Protein AF-A0A3S8T4S7-F1 (afdb_monomer_lite)

pLDDT: mean 79.9, std 15.62, range [33.72, 97.75]

Sequence (354 aa):
MKKLDNSLNTQHCKLRKYRAFSLLELSVLIMIAGLIMSGYITWILPTLNSHAVKYKETQERIIKITDALETFVQTYGRLPCPALNIQTYGTLNTSTGVGFGNENFTASICASNVGSIPIISLGLLSDYMLDAWGRKFTYVTSPNLCSNAGCTPSSFGSGAANLVIQDLGGTTTLTSNAAYVIISHGPDGKGAFTQAGSQIAATNTDEVENSDGNNIFRVGTLSSNFQHIVNFRNQTDLNNSVYDPGRSLVSLTVCEGNSTALAGVTKVMAADLRNDYISTRVSGDYVDEFGTNSPHITNFGDEAILEMMWVLQEACYLLYPTQMPATKACPAGLTFNANNNACVYNNGFWNPSA

Secondary structure (DSSP, 8-state):
-------------------PPPHHHHHHHHHHHHHHHHHHHHHHHHHHTSHHHHHHHHHHHHHHHHHHHHHHHHHHSSPPPPBPTTSPTT---TTT-PPTT---EETTEES-SEEE--TTTTT--GGGGB-TTSPBPEEEE-GGGGSTT-SSHHHHHTT---EEEEETTS-SEEEEEEEEEEEE-TTTTTTPBPTTSPBPPP-SHHHHHTTSSSSEEEE---BTTB--EEEEEEHHHHHHT---TTS-SS-HHHHHHHHHHHHH--HHHHHHHHHHH----EEE--B-TT--BPPPEEE-SHHHHHHHHHHHHHHHHHH-TTTS-SS---GGG-EEETTTTEEE-TTSS--TT-

Radius of gyration: 31.2 Å; chains: 1; bounding box: 82×88×68 Å

Foldseek 3Di:
DDDDDDDDDPDDDDDDPDPDDDPVNVVVVVVVVVVVVVVVCVVVVVVCVDLVVLVVQQVVLVVLLVLLQLVLCVVQLFGFAADALQAAQPDQDPVQRAGHLAHCDPPFWHPAQKHFHSCVSSVHDSCSQAGSLQFGKIKGFQGQRHGGNSNDPVNLVVLSQAAWEAEVVRPGTPDRAWGMKIKDQGDVQALTRHSNSDGHHHDAPQSCQVNVRDRYHYDDDDDPNGGMDMDTHGSVRSVLSPPPVPDDNADLVNLQVLQVVQLVAALVNLLVCCVVPNPPFDWDFDQPPVRDTDDIDTDSCSVVSQVVSLVSNVSSCVVCVPSDDPAGRHHNPFGQDPVVRDTHHPVGDDDPPD

Structure (mmCIF, N/CA/C/O backbone):
data_AF-A0A3S8T4S7-F1
#
_entry.id   AF-A0A3S8T4S7-F1
#
loop_
_atom_site.group_PDB
_atom_site.id
_atom_site.type_symbol
_atom_site.label_atom_id
_atom_site.label_alt_id
_atom_site.label_comp_id
_atom_site.label_asym_id
_atom_site.label_entity_id
_atom_site.label_seq_id
_atom_site.pdbx_PDB_ins_code
_atom_site.Cartn_x
_atom_site.Cartn_y
_atom_site.Cartn_z
_atom_site.occupancy
_atom_site.B_iso_or_equiv
_atom_site.auth_seq_id
_atom_site.auth_comp_id
_atom_site.auth_asym_id
_atom_site.auth_atom_id
_atom_site.pdbx_PDB_model_num
ATOM 1 N N . MET A 1 1 ? -54.596 -62.691 47.700 1.00 45.44 1 MET A N 1
ATOM 2 C CA . MET A 1 1 ? -53.780 -62.585 46.471 1.00 45.44 1 MET A CA 1
ATOM 3 C C . MET A 1 1 ? -54.574 -61.783 45.450 1.00 45.44 1 MET A C 1
ATOM 5 O O . MET A 1 1 ? -55.691 -62.168 45.131 1.00 45.44 1 MET A O 1
ATOM 9 N N . LYS A 1 2 ? -54.076 -60.595 45.085 1.00 38.44 2 LYS A N 1
ATOM 10 C CA . LYS A 1 2 ? -54.759 -59.620 44.219 1.00 38.44 2 LYS A CA 1
ATOM 11 C C . LYS A 1 2 ? -54.715 -60.068 42.753 1.00 38.44 2 LYS A C 1
ATOM 13 O O . LYS A 1 2 ? -53.678 -60.529 42.289 1.00 38.44 2 LYS A O 1
ATOM 18 N N . LYS A 1 3 ? -55.851 -59.889 42.071 1.00 46.25 3 LYS A N 1
ATOM 19 C CA . LYS A 1 3 ? -56.045 -59.968 40.617 1.00 46.25 3 LYS A CA 1
ATOM 20 C C . LYS A 1 3 ? -55.095 -59.026 39.871 1.00 46.25 3 LYS A C 1
ATOM 22 O O . LYS A 1 3 ? -54.877 -57.906 40.329 1.00 46.25 3 LYS A O 1
ATOM 27 N N . LEU A 1 4 ? -54.646 -59.450 38.693 1.00 43.59 4 LEU A N 1
ATOM 28 C CA . LEU A 1 4 ? -54.116 -58.583 37.642 1.00 43.59 4 LEU A CA 1
ATOM 29 C C . LEU A 1 4 ? -54.785 -58.987 36.323 1.00 43.59 4 LEU A C 1
ATOM 31 O O . LEU A 1 4 ? -54.336 -59.903 35.639 1.00 43.59 4 LEU A O 1
ATOM 35 N N . ASP A 1 5 ? -55.886 -58.304 36.015 1.00 53.62 5 ASP A N 1
ATOM 36 C CA . ASP A 1 5 ? -56.459 -58.244 34.674 1.00 53.62 5 ASP A CA 1
ATOM 37 C C . ASP A 1 5 ? -55.591 -57.278 33.853 1.00 53.62 5 ASP A C 1
ATOM 39 O O . ASP A 1 5 ? -55.465 -56.098 34.187 1.00 53.62 5 ASP A O 1
ATOM 43 N N . ASN A 1 6 ? -54.944 -57.786 32.805 1.00 50.88 6 ASN A N 1
ATOM 44 C CA . ASN A 1 6 ? -54.073 -57.000 31.937 1.00 50.88 6 ASN A CA 1
ATOM 45 C C . ASN A 1 6 ? -54.905 -56.396 30.794 1.00 50.88 6 ASN A C 1
ATOM 47 O O . ASN A 1 6 ? -55.114 -57.029 29.760 1.00 50.88 6 ASN A O 1
ATOM 51 N N . SER A 1 7 ? -55.429 -55.185 31.002 1.00 51.59 7 SER A N 1
ATOM 52 C CA . SER A 1 7 ? -56.125 -54.426 29.959 1.00 51.59 7 SER A CA 1
ATOM 53 C C . SER A 1 7 ? -55.095 -53.758 29.041 1.00 51.59 7 SER A C 1
ATOM 55 O O . SER A 1 7 ? -54.360 -52.865 29.471 1.00 51.59 7 SER A O 1
ATOM 57 N N . LEU A 1 8 ? -55.046 -54.167 27.773 1.00 52.19 8 LEU A N 1
ATOM 58 C CA . LEU A 1 8 ? -54.287 -53.474 26.732 1.00 52.19 8 LEU A CA 1
ATOM 59 C C . LEU A 1 8 ? -54.954 -52.122 26.438 1.00 52.19 8 LEU A C 1
ATOM 61 O O . LEU A 1 8 ? -56.020 -52.050 25.833 1.00 52.19 8 LEU A O 1
ATOM 65 N N . ASN A 1 9 ? -54.314 -51.050 26.899 1.00 52.50 9 ASN A N 1
ATOM 66 C CA . ASN A 1 9 ? -54.731 -49.669 26.699 1.00 52.50 9 ASN A CA 1
ATOM 67 C C . ASN A 1 9 ? -54.293 -49.192 25.303 1.00 52.50 9 ASN A C 1
ATOM 69 O O . ASN A 1 9 ? -53.158 -48.753 25.113 1.00 52.50 9 ASN A O 1
ATOM 73 N N . THR A 1 10 ? -55.174 -49.293 24.309 1.00 58.84 10 THR A N 1
ATOM 74 C CA . THR A 1 10 ? -54.985 -48.659 22.996 1.00 58.84 10 THR A CA 1
ATOM 75 C C . THR A 1 10 ? -55.112 -47.143 23.126 1.00 58.84 10 THR A C 1
ATOM 77 O O . THR A 1 10 ? -56.204 -46.579 23.075 1.00 58.84 10 THR A O 1
ATOM 80 N N . GLN A 1 11 ? -53.976 -46.467 23.285 1.00 58.56 11 GLN A N 1
ATOM 81 C CA . GLN A 1 11 ? -53.881 -45.011 23.207 1.00 58.56 11 GLN A CA 1
ATOM 82 C C . GLN A 1 11 ? -54.018 -44.570 21.742 1.00 58.56 11 GLN A C 1
ATOM 84 O O . GLN A 1 11 ? -53.117 -44.760 20.926 1.00 58.56 11 GLN A O 1
ATOM 89 N N . HIS A 1 12 ? -55.157 -43.970 21.397 1.00 56.66 12 HIS A N 1
ATOM 90 C CA . HIS A 1 12 ? -55.354 -43.306 20.111 1.00 56.66 12 HIS A CA 1
ATOM 91 C C . HIS A 1 12 ? -54.526 -42.011 20.053 1.00 56.66 12 HIS A C 1
ATOM 93 O O . HIS A 1 12 ? -54.872 -41.012 20.685 1.00 56.66 12 HIS A O 1
ATOM 99 N N . CYS A 1 13 ? -53.458 -41.998 19.253 1.00 60.66 13 CYS A N 1
ATOM 100 C CA . CYS A 1 13 ? -52.731 -40.773 18.923 1.00 60.66 13 CYS A CA 1
ATOM 101 C C . CYS A 1 13 ? -53.604 -39.878 18.022 1.00 60.66 13 CYS A C 1
ATOM 103 O O . CYS A 1 13 ? -53.852 -40.194 16.857 1.00 60.66 13 CYS A O 1
ATOM 105 N N . LYS A 1 14 ? -54.101 -38.754 18.557 1.00 59.84 14 LYS A N 1
ATOM 106 C CA . LYS A 1 14 ? -54.782 -37.718 17.766 1.00 59.84 14 LYS A CA 1
ATOM 107 C C . LYS A 1 14 ? -53.738 -36.894 17.006 1.00 59.84 14 LYS A C 1
ATOM 109 O O . LYS A 1 14 ? -53.158 -35.963 17.557 1.00 59.84 14 LYS A O 1
ATOM 114 N N . LEU A 1 15 ? -53.530 -37.203 15.726 1.00 60.56 15 LEU A N 1
ATOM 115 C CA . LEU A 1 15 ? -52.792 -36.334 14.805 1.00 60.56 15 LEU A CA 1
ATOM 116 C C . LEU A 1 15 ? -53.530 -34.993 14.663 1.00 60.56 15 LEU A C 1
ATOM 118 O O . LEU A 1 15 ? -54.647 -34.924 14.145 1.00 60.56 15 LEU A O 1
ATOM 122 N N . ARG A 1 16 ? -52.904 -33.910 15.131 1.00 64.44 16 ARG A N 1
ATOM 123 C CA . ARG A 1 16 ? -53.387 -32.542 14.924 1.00 64.44 16 ARG A CA 1
ATOM 124 C C . ARG A 1 16 ? -53.233 -32.204 13.439 1.00 64.44 16 ARG A C 1
ATOM 126 O O . ARG A 1 16 ? -52.120 -32.122 12.929 1.00 64.44 16 ARG A O 1
ATOM 133 N N . LYS A 1 17 ? -54.357 -32.021 12.741 1.00 57.66 17 LYS A N 1
ATOM 134 C CA . LYS A 1 17 ? -54.403 -31.560 11.345 1.00 57.66 17 LYS A CA 1
ATOM 135 C C . LYS A 1 17 ? -53.883 -30.117 11.296 1.00 57.66 17 LYS A C 1
ATOM 137 O O . LYS A 1 17 ? -54.636 -29.177 11.543 1.00 57.66 17 LYS A O 1
ATOM 142 N N . TYR A 1 18 ? -52.594 -29.933 11.032 1.00 62.78 18 TYR A N 1
ATOM 143 C CA . TYR A 1 18 ? -52.076 -28.625 10.646 1.00 62.78 18 TYR A CA 1
ATOM 144 C C . TYR A 1 18 ? -52.655 -28.304 9.267 1.00 62.78 18 TYR A C 1
ATOM 146 O O . TYR A 1 18 ? -52.534 -29.107 8.341 1.00 62.78 18 TYR A O 1
ATOM 154 N N . ARG A 1 19 ? -53.365 -27.177 9.140 1.00 67.62 19 ARG A N 1
ATOM 155 C CA . ARG A 1 19 ? -53.760 -26.665 7.825 1.00 67.62 19 ARG A CA 1
ATOM 156 C C . ARG A 1 19 ? -52.457 -26.339 7.099 1.00 67.62 19 ARG A C 1
ATOM 158 O O . ARG A 1 19 ? -51.758 -25.418 7.502 1.00 67.62 19 ARG A O 1
ATOM 165 N N . ALA A 1 20 ? -52.094 -27.163 6.120 1.00 63.34 20 ALA A N 1
ATOM 166 C CA . ALA A 1 20 ? -50.980 -26.865 5.238 1.00 63.34 20 ALA A CA 1
ATOM 167 C C . ALA A 1 20 ? -51.290 -25.546 4.521 1.00 63.34 20 ALA A C 1
ATOM 169 O O . ALA A 1 20 ? -52.422 -25.344 4.073 1.00 63.34 20 ALA A O 1
ATOM 170 N N . PHE A 1 21 ? -50.303 -24.652 4.477 1.00 67.38 21 PHE A N 1
ATOM 171 C CA . PHE A 1 21 ? -50.394 -23.383 3.765 1.00 67.38 21 PHE A CA 1
ATOM 172 C C . PHE A 1 21 ? -50.868 -23.624 2.329 1.00 67.38 21 PHE A C 1
ATOM 174 O O . PHE A 1 21 ? -50.417 -24.556 1.658 1.00 67.38 21 PHE A O 1
ATOM 181 N N . SER A 1 22 ? -51.815 -22.806 1.874 1.00 84.81 22 SER A N 1
ATOM 182 C CA . SER A 1 22 ? -52.304 -22.873 0.498 1.00 84.81 22 SER A CA 1
ATOM 183 C C . SER A 1 22 ? -51.158 -22.552 -0.465 1.00 84.81 22 SER A C 1
ATOM 185 O O . SER A 1 22 ? -50.398 -21.614 -0.228 1.00 84.81 22 SER A O 1
ATOM 187 N N . LEU A 1 23 ? -51.058 -23.276 -1.586 1.00 83.81 23 LEU A N 1
ATOM 188 C CA . LEU A 1 23 ? -50.096 -22.959 -2.655 1.00 83.81 23 LEU A CA 1
ATOM 189 C C . LEU A 1 23 ? -50.247 -21.510 -3.148 1.00 83.81 23 LEU A C 1
ATOM 191 O O . LEU A 1 23 ? -49.268 -20.882 -3.546 1.00 83.81 23 LEU A O 1
ATOM 195 N N . LEU A 1 24 ? -51.460 -20.958 -3.058 1.00 89.75 24 LEU A N 1
ATOM 196 C CA . LEU A 1 24 ? -51.744 -19.567 -3.395 1.00 89.75 24 LEU A CA 1
ATOM 197 C C . LEU A 1 24 ? -51.092 -18.590 -2.400 1.00 89.75 24 LEU A C 1
ATOM 199 O O . LEU A 1 24 ? -50.488 -17.608 -2.817 1.00 89.75 24 LEU A O 1
ATOM 203 N N . GLU A 1 25 ? -51.147 -18.879 -1.102 1.00 87.25 25 GLU A N 1
ATOM 204 C CA . GLU A 1 25 ? -50.565 -18.033 -0.052 1.00 87.25 25 GLU A CA 1
ATOM 205 C C . GLU A 1 25 ? -49.034 -17.992 -0.151 1.00 87.25 25 GLU A C 1
ATOM 207 O O . GLU A 1 25 ? -48.430 -16.921 -0.087 1.00 87.25 25 GLU A O 1
ATOM 212 N N . LEU A 1 26 ? -48.414 -19.144 -0.433 1.00 89.06 26 LEU A N 1
ATOM 213 C CA . LEU A 1 26 ? -46.980 -19.223 -0.700 1.00 89.06 26 LEU A CA 1
ATOM 214 C C . LEU A 1 26 ? -46.593 -18.458 -1.980 1.00 89.06 26 LEU A C 1
ATOM 216 O O . LEU A 1 26 ? -45.588 -17.751 -1.987 1.00 89.06 26 LEU A O 1
ATOM 220 N N . SER A 1 27 ? -47.395 -18.544 -3.048 1.00 93.06 27 SER A N 1
ATOM 221 C CA . SER A 1 27 ? -47.119 -17.823 -4.302 1.00 93.06 27 SER A CA 1
ATOM 222 C C . SER A 1 27 ? -47.172 -16.300 -4.137 1.00 93.06 27 SER A C 1
ATOM 224 O O . SER A 1 27 ? -46.312 -15.594 -4.663 1.00 93.06 27 SER A O 1
ATOM 226 N N . VAL A 1 28 ? -48.123 -15.793 -3.345 1.00 93.06 28 VAL A N 1
ATOM 227 C CA . VAL A 1 28 ? -48.248 -14.358 -3.064 1.00 93.06 28 VAL A CA 1
ATOM 228 C C . VAL A 1 28 ? -47.089 -13.870 -2.195 1.00 93.06 28 VAL A C 1
ATOM 230 O O . VAL A 1 28 ? -46.530 -12.811 -2.472 1.00 93.06 28 VAL A O 1
ATOM 233 N N . LEU A 1 29 ? -46.658 -14.658 -1.206 1.00 94.44 29 LEU A N 1
ATOM 234 C CA . LEU A 1 29 ? -45.487 -14.338 -0.384 1.00 94.44 29 LEU A CA 1
ATOM 235 C C . LEU A 1 29 ? -44.198 -14.262 -1.205 1.00 94.44 29 LEU A C 1
ATOM 237 O O . LEU A 1 29 ? -43.440 -13.308 -1.049 1.00 94.44 29 LEU A O 1
ATOM 241 N N . ILE A 1 30 ? -43.957 -15.221 -2.101 1.00 93.50 30 ILE A N 1
ATOM 242 C CA . ILE A 1 30 ? -42.752 -15.220 -2.945 1.00 93.50 30 ILE A CA 1
ATOM 243 C C . ILE A 1 30 ? -42.798 -14.066 -3.955 1.00 93.50 30 ILE A C 1
ATOM 245 O O . ILE A 1 30 ? -41.774 -13.436 -4.205 1.00 93.50 30 ILE A O 1
ATOM 249 N N . MET A 1 31 ? -43.976 -13.738 -4.492 1.00 94.69 31 MET A N 1
ATOM 250 C CA . MET A 1 31 ? -44.161 -12.578 -5.369 1.00 94.69 31 MET A CA 1
ATOM 251 C C . MET A 1 31 ? -43.835 -11.265 -4.642 1.00 94.69 31 MET A C 1
ATOM 253 O O . MET A 1 31 ? -43.064 -10.456 -5.155 1.00 94.69 31 MET A O 1
ATOM 257 N N . ILE A 1 32 ? -44.376 -11.061 -3.437 1.00 94.81 32 ILE A N 1
ATOM 258 C CA . ILE A 1 32 ? -44.106 -9.860 -2.635 1.00 94.81 32 ILE A CA 1
ATOM 259 C C . ILE A 1 32 ? -42.628 -9.814 -2.224 1.00 94.81 32 ILE A C 1
ATOM 261 O O . ILE A 1 32 ? -41.992 -8.770 -2.355 1.00 94.81 32 ILE A O 1
ATOM 265 N N . ALA A 1 33 ? -42.050 -10.943 -1.802 1.00 92.19 33 ALA A N 1
ATOM 266 C CA . ALA A 1 33 ? -40.630 -11.036 -1.470 1.00 92.19 33 ALA A CA 1
ATOM 267 C C . ALA A 1 33 ? -39.736 -10.715 -2.679 1.00 92.19 33 ALA A C 1
ATOM 269 O O . ALA A 1 33 ? -38.769 -9.974 -2.535 1.00 92.19 33 ALA A O 1
ATOM 270 N N . GLY A 1 34 ? -40.082 -11.201 -3.875 1.00 94.12 34 GLY A N 1
ATOM 271 C CA . GLY A 1 34 ? -39.359 -10.903 -5.112 1.00 94.12 34 GLY A CA 1
ATOM 272 C C . GLY A 1 34 ? -39.401 -9.419 -5.479 1.00 94.12 34 GLY A C 1
ATOM 273 O O . GLY A 1 34 ? -38.373 -8.845 -5.835 1.00 94.12 34 GLY A O 1
ATOM 274 N N . LEU A 1 35 ? -40.559 -8.771 -5.319 1.00 90.25 35 LEU A N 1
ATOM 275 C CA . LEU A 1 35 ? -40.705 -7.332 -5.556 1.00 90.25 35 LEU A CA 1
ATOM 276 C C . LEU A 1 35 ? -39.886 -6.507 -4.555 1.00 90.25 35 LEU A C 1
ATOM 278 O O . LEU A 1 35 ? -39.174 -5.589 -4.963 1.00 90.25 35 LEU A O 1
ATOM 282 N N . ILE A 1 36 ? -39.903 -6.873 -3.271 1.00 91.88 36 ILE A N 1
ATOM 283 C CA . ILE A 1 36 ? -39.087 -6.211 -2.245 1.00 91.88 36 ILE A CA 1
ATOM 284 C C . ILE A 1 36 ? -37.597 -6.387 -2.565 1.00 91.88 36 ILE A C 1
ATOM 286 O O . ILE A 1 36 ? -36.866 -5.400 -2.642 1.00 91.88 36 ILE A O 1
ATOM 290 N N . MET A 1 37 ? -37.151 -7.616 -2.842 1.00 87.75 37 MET A N 1
ATOM 291 C CA . MET A 1 37 ? -35.750 -7.907 -3.169 1.00 87.75 37 MET A CA 1
ATOM 292 C C . MET A 1 37 ? -35.280 -7.115 -4.400 1.00 87.75 37 MET A C 1
ATOM 294 O O . MET A 1 37 ? -34.163 -6.599 -4.412 1.00 87.75 37 MET A O 1
ATOM 298 N N . SER A 1 38 ? -36.147 -6.958 -5.409 1.00 81.81 38 SER A N 1
ATOM 299 C CA . SER A 1 38 ? -35.833 -6.194 -6.622 1.00 81.81 38 SER A CA 1
ATOM 300 C C . SER A 1 38 ? -35.603 -4.700 -6.354 1.00 81.81 38 SER A C 1
ATOM 302 O O . SER A 1 38 ? -34.676 -4.116 -6.915 1.00 81.81 38 SER A O 1
ATOM 304 N N . GLY A 1 39 ? -36.371 -4.090 -5.442 1.00 76.19 39 GLY A N 1
ATOM 305 C CA . GLY A 1 39 ? -36.184 -2.690 -5.049 1.00 76.19 39 GLY A CA 1
ATOM 306 C C . GLY A 1 39 ? -34.919 -2.470 -4.214 1.00 76.19 39 GLY A C 1
ATOM 307 O O . GLY A 1 39 ? -34.182 -1.514 -4.455 1.00 76.19 39 GLY A O 1
ATOM 308 N N . TYR A 1 40 ? -34.606 -3.390 -3.296 1.00 71.81 40 TYR A N 1
ATOM 309 C CA . TYR A 1 40 ? -33.422 -3.300 -2.429 1.00 71.81 40 TYR A CA 1
ATOM 310 C C . TYR A 1 40 ? -32.098 -3.311 -3.209 1.00 71.81 40 TYR A C 1
ATOM 312 O O . TYR A 1 40 ? -31.174 -2.564 -2.878 1.00 71.81 40 TYR A O 1
ATOM 320 N N . ILE A 1 41 ? -32.009 -4.111 -4.275 1.00 73.00 41 ILE A N 1
ATOM 321 C CA . ILE A 1 41 ? -30.799 -4.219 -5.103 1.00 73.00 41 ILE A CA 1
ATOM 322 C C . ILE A 1 41 ? -30.464 -2.875 -5.775 1.00 73.00 41 ILE A C 1
ATOM 324 O O . ILE A 1 41 ? -29.304 -2.466 -5.799 1.00 73.00 41 ILE A O 1
ATOM 328 N N . THR A 1 42 ? -31.465 -2.135 -6.257 1.00 65.81 42 THR A N 1
ATOM 329 C CA . THR A 1 42 ? -31.233 -0.846 -6.942 1.00 65.81 42 THR A CA 1
ATOM 330 C C . THR A 1 42 ? -30.720 0.273 -6.032 1.00 65.81 42 THR A C 1
ATOM 332 O O . THR A 1 42 ? -30.037 1.172 -6.514 1.00 65.81 42 THR A O 1
ATOM 335 N N . TRP A 1 43 ? -30.990 0.205 -4.725 1.00 61.66 43 TRP A N 1
ATOM 336 C CA . TRP A 1 43 ? -30.581 1.229 -3.756 1.00 61.66 43 TRP A CA 1
ATOM 337 C C . TRP A 1 43 ? -29.208 0.969 -3.121 1.00 61.66 43 TRP A C 1
ATOM 339 O O . TRP A 1 43 ? -28.489 1.917 -2.813 1.00 61.66 43 TRP A O 1
ATOM 349 N N . ILE A 1 44 ? -28.816 -0.296 -2.938 1.00 61.94 44 ILE A N 1
ATOM 350 C CA . ILE A 1 44 ? -27.551 -0.663 -2.270 1.00 61.94 44 ILE A CA 1
ATOM 351 C C . ILE A 1 44 ? -26.381 -0.750 -3.262 1.00 61.94 44 ILE A C 1
ATOM 353 O O . ILE A 1 44 ? -25.251 -0.393 -2.933 1.00 61.94 44 ILE A O 1
ATOM 357 N N . LEU A 1 45 ? -26.615 -1.192 -4.500 1.00 60.97 45 LEU A N 1
ATOM 358 C CA . LEU A 1 45 ? -25.528 -1.341 -5.476 1.00 60.97 45 LEU A CA 1
ATOM 359 C C . LEU A 1 45 ? -24.770 -0.033 -5.799 1.00 60.97 45 LEU A C 1
ATOM 361 O O . LEU A 1 45 ? -23.548 -0.098 -5.965 1.00 60.97 45 LEU A O 1
ATOM 365 N N . PRO A 1 46 ? -25.409 1.153 -5.868 1.00 61.78 46 PRO A N 1
ATOM 366 C CA . PRO A 1 46 ? -24.689 2.407 -6.085 1.00 61.78 46 PRO A CA 1
ATOM 367 C C . PRO A 1 46 ? -23.799 2.809 -4.901 1.00 61.78 46 PRO A C 1
ATOM 369 O O . PRO A 1 46 ? -22.728 3.373 -5.116 1.00 61.78 46 PRO A O 1
ATOM 372 N N . THR A 1 47 ? -24.195 2.503 -3.657 1.00 60.38 47 THR A N 1
ATOM 373 C CA . THR A 1 47 ? -23.418 2.881 -2.462 1.00 60.38 47 THR A CA 1
ATOM 374 C C . THR A 1 47 ? -22.159 2.031 -2.314 1.00 60.38 47 THR A C 1
ATOM 376 O O . THR A 1 47 ? -21.099 2.572 -1.999 1.00 60.38 47 THR A O 1
ATOM 379 N N . LEU A 1 48 ? -22.228 0.738 -2.651 1.00 59.09 48 LEU A N 1
ATOM 380 C CA . LEU A 1 48 ? -21.058 -0.150 -2.725 1.00 59.09 48 LEU A CA 1
ATOM 381 C C . LEU A 1 48 ? -20.081 0.250 -3.840 1.00 59.09 48 LEU A C 1
ATOM 383 O O . LEU A 1 48 ? -18.876 0.063 -3.711 1.00 59.09 48 LEU A O 1
ATOM 387 N N . ASN A 1 49 ? -20.585 0.844 -4.923 1.00 64.62 49 ASN A N 1
ATOM 388 C CA . ASN A 1 49 ? -19.756 1.355 -6.014 1.00 64.62 49 ASN A CA 1
ATOM 389 C C . ASN A 1 49 ? -19.276 2.796 -5.806 1.00 64.62 49 ASN A C 1
ATOM 391 O O . ASN A 1 49 ? -18.584 3.332 -6.676 1.00 64.62 49 ASN A O 1
ATOM 395 N N . SER A 1 50 ? -19.611 3.421 -4.676 1.00 81.12 50 SER A N 1
ATOM 396 C CA . SER A 1 50 ? -19.139 4.767 -4.372 1.00 81.12 50 SER A CA 1
ATOM 397 C C . SER A 1 50 ? -17.615 4.786 -4.229 1.00 81.12 50 SER A C 1
ATOM 399 O O . SER A 1 50 ? -17.004 3.884 -3.648 1.00 81.12 50 SER A O 1
ATOM 401 N N . HIS A 1 51 ? -16.980 5.842 -4.743 1.00 82.50 51 HIS A N 1
ATOM 402 C CA . HIS A 1 51 ? -15.528 5.991 -4.641 1.00 82.50 51 HIS A CA 1
ATOM 403 C C . HIS A 1 51 ? -15.062 5.996 -3.182 1.00 82.50 51 HIS A C 1
ATOM 405 O O . HIS A 1 51 ? -14.028 5.413 -2.887 1.00 82.50 51 HIS A O 1
ATOM 411 N N . ALA A 1 52 ? -15.847 6.568 -2.263 1.00 83.25 52 ALA A N 1
ATOM 412 C CA . ALA A 1 52 ? -15.532 6.594 -0.835 1.00 83.25 52 ALA A CA 1
ATOM 413 C C . ALA A 1 52 ? -15.335 5.186 -0.238 1.00 83.25 52 ALA A C 1
ATOM 415 O O . ALA A 1 52 ? -14.364 4.958 0.484 1.00 83.25 52 ALA A O 1
ATOM 416 N N . VAL A 1 53 ? -16.206 4.228 -0.578 1.00 85.69 53 VAL A N 1
ATOM 417 C CA . VAL A 1 53 ? -16.074 2.833 -0.123 1.00 85.69 53 VAL A CA 1
ATOM 418 C C . VAL A 1 53 ? -14.841 2.175 -0.744 1.00 85.69 53 VAL A C 1
ATOM 420 O O . VAL A 1 53 ? -14.055 1.560 -0.028 1.00 85.69 53 VAL A O 1
ATOM 423 N N . LYS A 1 54 ? -14.611 2.378 -2.047 1.00 89.19 54 LYS A N 1
ATOM 424 C CA . LYS A 1 54 ? -13.444 1.826 -2.755 1.00 89.19 54 LYS A CA 1
ATOM 425 C C . LYS A 1 54 ? -12.112 2.373 -2.243 1.00 89.19 54 LYS A C 1
ATOM 427 O O . LYS A 1 54 ? -11.137 1.629 -2.154 1.00 89.19 54 LYS A O 1
ATOM 432 N N . TYR A 1 55 ? -12.065 3.648 -1.857 1.00 88.94 55 TYR A N 1
ATOM 433 C CA . TYR A 1 55 ? -10.901 4.231 -1.192 1.00 88.94 55 TYR A CA 1
ATOM 434 C C . TYR A 1 55 ? -10.616 3.523 0.129 1.00 88.94 55 TYR A C 1
ATOM 436 O O . TYR A 1 55 ? -9.486 3.095 0.351 1.00 88.94 55 TYR A O 1
ATOM 444 N N . LYS A 1 56 ? -11.638 3.342 0.975 1.00 88.81 56 LYS A N 1
ATOM 445 C CA . LYS A 1 56 ? -11.491 2.637 2.253 1.00 88.81 56 LYS A CA 1
ATOM 446 C C . LYS A 1 56 ? -11.007 1.198 2.056 1.00 88.81 56 LYS A C 1
ATOM 448 O O . LYS A 1 56 ? -10.035 0.794 2.682 1.00 88.81 56 LYS A O 1
ATOM 453 N N . GLU A 1 57 ? -11.628 0.458 1.145 1.00 89.25 57 GLU A N 1
ATOM 454 C CA . GLU A 1 57 ? -11.236 -0.918 0.829 1.00 89.25 57 GLU A CA 1
ATOM 455 C C . GLU A 1 57 ? -9.791 -1.002 0.312 1.00 89.25 57 GLU A C 1
ATOM 457 O O . GLU A 1 57 ? -9.023 -1.872 0.718 1.00 89.25 57 GLU A O 1
ATOM 462 N N . THR A 1 58 ? -9.382 -0.066 -0.545 1.00 93.38 58 THR A N 1
ATOM 463 C CA . THR A 1 58 ? -8.007 -0.010 -1.059 1.00 93.38 58 THR A CA 1
ATOM 464 C C . THR A 1 58 ? -6.999 0.250 0.060 1.00 93.38 58 THR A C 1
ATOM 466 O O . THR A 1 58 ? -5.953 -0.394 0.093 1.00 93.38 58 THR A O 1
ATOM 469 N N . GLN A 1 59 ? -7.316 1.135 1.009 1.00 91.44 59 GLN A N 1
ATOM 470 C CA . GLN A 1 59 ? -6.471 1.378 2.184 1.00 91.44 59 GLN A CA 1
ATOM 471 C C . GLN A 1 59 ? -6.352 0.131 3.068 1.00 91.44 59 GLN A C 1
ATOM 473 O O . GLN A 1 59 ? -5.251 -0.230 3.476 1.00 91.44 59 GLN A O 1
ATOM 478 N N . GLU A 1 60 ? -7.458 -0.574 3.314 1.00 89.62 60 GLU A N 1
ATOM 479 C CA . GLU A 1 60 ? -7.449 -1.831 4.073 1.00 89.62 60 GLU A CA 1
ATOM 480 C C . GLU A 1 60 ? -6.588 -2.906 3.390 1.00 89.62 60 GLU A C 1
ATOM 482 O O . GLU A 1 60 ? -5.826 -3.612 4.057 1.00 89.62 60 GLU A O 1
ATOM 487 N N . ARG A 1 61 ? -6.639 -2.997 2.053 1.00 93.25 61 ARG A N 1
ATOM 488 C CA . ARG A 1 61 ? -5.766 -3.890 1.275 1.00 93.25 61 ARG A CA 1
ATOM 489 C C . ARG A 1 61 ? -4.297 -3.487 1.382 1.00 93.25 61 ARG A C 1
ATOM 491 O O . ARG A 1 61 ? -3.471 -4.361 1.627 1.00 93.25 61 ARG A O 1
ATOM 498 N N . ILE A 1 62 ? -3.973 -2.196 1.261 1.00 93.00 62 ILE A N 1
ATOM 499 C CA . ILE A 1 62 ? -2.601 -1.687 1.428 1.00 93.00 62 ILE A CA 1
ATOM 500 C C . ILE A 1 62 ? -2.058 -2.060 2.810 1.00 93.00 62 ILE A C 1
ATOM 502 O O . ILE A 1 62 ? -0.961 -2.597 2.889 1.00 93.00 62 ILE A O 1
ATOM 506 N N . ILE A 1 63 ? -2.838 -1.870 3.880 1.00 90.12 63 ILE A N 1
ATOM 507 C CA . ILE A 1 63 ? -2.425 -2.232 5.247 1.00 90.12 63 ILE A CA 1
ATOM 508 C C . ILE A 1 63 ? -2.073 -3.723 5.341 1.00 90.12 63 ILE A C 1
ATOM 510 O O . ILE A 1 63 ? -1.038 -4.074 5.900 1.00 90.12 63 ILE A O 1
ATOM 514 N N . LYS A 1 64 ? -2.892 -4.607 4.759 1.00 90.25 64 LYS A N 1
ATOM 515 C CA . LYS A 1 64 ? -2.621 -6.055 4.749 1.00 90.25 64 LYS A CA 1
ATOM 516 C C . LYS A 1 64 ? -1.391 -6.434 3.931 1.00 90.25 64 LYS A C 1
ATOM 518 O O . LYS A 1 64 ? -0.662 -7.342 4.317 1.00 90.25 64 LYS A O 1
ATOM 523 N N . ILE A 1 65 ? -1.153 -5.747 2.818 1.00 94.69 65 ILE A N 1
ATOM 524 C CA . ILE A 1 65 ? 0.044 -5.965 2.003 1.00 94.69 65 ILE A CA 1
ATOM 525 C C . ILE A 1 65 ? 1.292 -5.510 2.763 1.00 94.69 65 ILE A C 1
ATOM 527 O O . ILE A 1 65 ? 2.283 -6.234 2.790 1.00 94.69 65 ILE A O 1
ATOM 531 N N . THR A 1 66 ? 1.240 -4.342 3.403 1.00 92.44 66 THR A N 1
ATOM 532 C CA . THR A 1 66 ? 2.323 -3.801 4.231 1.00 92.44 66 THR A CA 1
ATOM 533 C C . THR A 1 66 ? 2.686 -4.744 5.381 1.00 92.44 66 THR A C 1
ATOM 535 O O . THR A 1 66 ? 3.860 -5.064 5.537 1.00 92.44 66 THR A O 1
ATOM 538 N N . ASP A 1 67 ? 1.696 -5.265 6.108 1.00 89.25 67 ASP A N 1
ATOM 539 C CA . ASP A 1 67 ? 1.883 -6.243 7.194 1.00 89.25 67 ASP A CA 1
ATOM 540 C C . ASP A 1 67 ? 2.577 -7.533 6.707 1.00 89.25 67 ASP A C 1
ATOM 542 O O . ASP A 1 67 ? 3.544 -8.023 7.301 1.00 89.25 67 ASP A O 1
ATOM 546 N N . ALA A 1 68 ? 2.155 -8.051 5.548 1.00 91.56 68 ALA A N 1
ATOM 547 C CA . ALA A 1 68 ? 2.785 -9.220 4.938 1.00 91.56 68 ALA A CA 1
ATOM 548 C C . ALA A 1 68 ? 4.223 -8.935 4.466 1.00 91.56 68 ALA A C 1
ATOM 550 O O . ALA A 1 68 ? 5.103 -9.782 4.621 1.00 91.56 68 ALA A O 1
ATOM 551 N N . LEU A 1 69 ? 4.484 -7.746 3.910 1.00 92.94 69 LEU A N 1
ATOM 552 C CA . LEU A 1 69 ? 5.823 -7.316 3.497 1.00 92.94 69 LEU A CA 1
ATOM 553 C C . LEU A 1 69 ? 6.778 -7.210 4.686 1.00 92.94 69 LEU A C 1
ATOM 555 O O . LEU A 1 69 ? 7.912 -7.677 4.608 1.00 92.94 69 LEU A O 1
ATOM 559 N N . GLU A 1 70 ? 6.324 -6.621 5.788 1.00 88.06 70 GLU A N 1
ATOM 560 C CA . GLU A 1 70 ? 7.109 -6.479 7.015 1.00 88.06 70 GLU A CA 1
ATOM 561 C C . GLU A 1 70 ? 7.418 -7.855 7.626 1.00 88.06 70 GLU A C 1
ATOM 563 O O . GLU A 1 70 ? 8.577 -8.155 7.922 1.00 88.06 70 GLU A O 1
ATOM 568 N N . THR A 1 71 ? 6.422 -8.744 7.689 1.00 87.75 71 THR A N 1
ATOM 569 C CA . THR A 1 71 ? 6.602 -10.143 8.116 1.00 87.75 71 THR A CA 1
ATOM 570 C C . THR A 1 71 ? 7.598 -10.896 7.224 1.00 87.75 71 THR A C 1
ATOM 572 O O . THR A 1 71 ? 8.444 -11.655 7.710 1.00 87.75 71 THR A O 1
ATOM 575 N N . PHE A 1 72 ? 7.549 -10.675 5.907 1.00 90.00 72 PHE A N 1
ATOM 576 C CA . PHE A 1 72 ? 8.485 -11.281 4.961 1.00 90.00 72 PHE A CA 1
ATOM 577 C C . PHE A 1 72 ? 9.922 -10.807 5.209 1.00 90.00 72 PHE A C 1
ATOM 579 O O . PHE A 1 72 ? 10.840 -11.629 5.257 1.00 90.00 72 PHE A O 1
ATOM 586 N N . VAL A 1 73 ? 10.124 -9.504 5.431 1.00 89.44 73 VAL A N 1
ATOM 587 C CA . VAL A 1 73 ? 11.443 -8.940 5.757 1.00 89.44 73 VAL A CA 1
ATOM 588 C C . VAL A 1 73 ? 11.995 -9.546 7.045 1.00 89.44 73 VAL A C 1
ATOM 590 O O . VAL A 1 73 ? 13.171 -9.902 7.083 1.00 89.44 73 VAL A O 1
ATOM 593 N N . GLN A 1 74 ? 11.164 -9.725 8.073 1.00 83.25 74 GLN A N 1
ATOM 594 C CA . GLN A 1 74 ? 11.582 -10.361 9.327 1.00 83.25 74 GLN A CA 1
ATOM 595 C C . GLN A 1 74 ? 11.977 -11.832 9.136 1.00 83.25 74 GLN A C 1
ATOM 597 O O . GLN A 1 74 ? 12.933 -12.304 9.747 1.00 83.25 74 GLN A O 1
ATOM 602 N N . THR A 1 75 ? 11.262 -12.553 8.271 1.00 86.25 75 THR A N 1
ATOM 603 C CA . THR A 1 75 ? 11.475 -13.990 8.050 1.00 86.25 75 THR A CA 1
ATOM 604 C C . THR A 1 75 ? 12.687 -14.268 7.159 1.00 86.25 75 THR A C 1
ATOM 606 O O . THR A 1 75 ? 13.457 -15.189 7.426 1.00 86.25 75 THR A O 1
ATOM 609 N N . TYR A 1 76 ? 12.870 -13.479 6.097 1.00 87.56 76 TYR A N 1
ATOM 610 C CA . TYR A 1 76 ? 13.858 -13.744 5.043 1.00 87.56 76 TYR A CA 1
ATOM 611 C C . TYR A 1 76 ? 15.007 -12.728 4.989 1.00 87.56 76 TYR A C 1
ATOM 613 O O . TYR A 1 76 ? 15.955 -12.918 4.224 1.00 87.56 76 TYR A O 1
ATOM 621 N N . GLY A 1 77 ? 14.952 -11.645 5.770 1.00 87.56 77 GLY A N 1
ATOM 622 C CA . GLY A 1 77 ? 15.997 -10.617 5.815 1.00 87.56 77 GLY A CA 1
ATOM 623 C C . GLY A 1 77 ? 16.155 -9.823 4.513 1.00 87.56 77 GLY A C 1
ATOM 624 O O . GLY A 1 77 ? 17.227 -9.268 4.259 1.00 87.56 77 GLY A O 1
ATOM 625 N N . ARG A 1 78 ? 15.124 -9.793 3.664 1.00 90.81 78 ARG A N 1
ATOM 626 C CA . ARG A 1 78 ? 15.094 -9.083 2.376 1.00 90.81 78 ARG A CA 1
ATOM 627 C C . ARG A 1 78 ? 13.672 -8.659 2.024 1.00 90.81 78 ARG A C 1
ATOM 629 O O . ARG A 1 78 ? 12.722 -9.255 2.525 1.00 90.81 78 ARG A O 1
ATOM 636 N N . LEU A 1 79 ? 13.522 -7.705 1.109 1.00 93.31 79 LEU A N 1
ATOM 637 C CA . LEU A 1 79 ? 12.234 -7.453 0.457 1.00 93.31 79 LEU A CA 1
ATOM 638 C C . LEU A 1 79 ? 11.947 -8.531 -0.610 1.00 93.31 79 LEU A C 1
ATOM 640 O O . LEU A 1 79 ? 12.883 -9.020 -1.258 1.00 93.31 79 LEU A O 1
ATOM 644 N N . PRO A 1 80 ? 10.676 -8.931 -0.799 1.00 94.38 80 PRO A N 1
ATOM 645 C CA . PRO A 1 80 ? 10.308 -9.819 -1.892 1.00 94.38 80 PRO A CA 1
ATOM 646 C C . PRO A 1 80 ? 10.431 -9.079 -3.222 1.00 94.38 80 PRO A C 1
ATOM 648 O O . PRO A 1 80 ? 10.152 -7.883 -3.307 1.00 94.38 80 PRO A O 1
ATOM 651 N N . CYS A 1 81 ? 10.813 -9.788 -4.280 1.00 94.50 81 CYS A N 1
ATOM 652 C CA . CYS A 1 81 ? 10.868 -9.164 -5.595 1.00 94.50 81 CYS A CA 1
ATOM 653 C C . CYS A 1 81 ? 9.464 -8.894 -6.139 1.00 94.50 81 CYS A C 1
ATOM 655 O O . CYS A 1 81 ? 8.575 -9.736 -5.984 1.00 94.50 81 CYS A O 1
ATOM 657 N N . PRO A 1 82 ? 9.241 -7.766 -6.831 1.00 94.88 82 PRO A N 1
ATOM 658 C CA . PRO A 1 82 ? 7.969 -7.525 -7.490 1.00 94.88 82 PRO A CA 1
ATOM 659 C C . PRO A 1 82 ? 7.580 -8.662 -8.441 1.00 94.88 82 PRO A C 1
ATOM 661 O O . PRO A 1 82 ? 8.422 -9.252 -9.123 1.00 94.88 82 PRO A O 1
ATOM 664 N N . ALA A 1 83 ? 6.288 -8.976 -8.483 1.00 93.62 83 ALA A N 1
ATOM 665 C CA . ALA A 1 83 ? 5.718 -9.895 -9.459 1.00 93.62 83 ALA A CA 1
ATOM 666 C C . ALA A 1 83 ? 5.547 -9.210 -10.822 1.00 93.62 83 ALA A C 1
ATOM 668 O O . ALA A 1 83 ? 5.547 -7.984 -10.940 1.00 93.62 83 ALA A O 1
ATOM 669 N N . LEU A 1 84 ? 5.359 -10.001 -11.877 1.00 91.12 84 LEU A N 1
ATOM 670 C CA . LEU A 1 84 ? 5.202 -9.474 -13.232 1.00 91.12 84 LEU A CA 1
ATOM 671 C C . LEU A 1 84 ? 3.859 -8.743 -13.409 1.00 91.12 84 LEU A C 1
ATOM 673 O O . LEU A 1 84 ? 2.778 -9.336 -13.397 1.00 91.12 84 LEU A O 1
ATOM 677 N N . ASN A 1 85 ? 3.933 -7.445 -13.685 1.00 89.50 85 ASN A N 1
ATOM 678 C CA . ASN A 1 85 ? 2.779 -6.595 -13.980 1.00 89.50 85 ASN A CA 1
ATOM 679 C C . ASN A 1 85 ? 2.091 -6.945 -15.318 1.00 89.50 85 ASN A C 1
ATOM 681 O O . ASN A 1 85 ? 0.866 -6.848 -15.407 1.00 89.50 85 ASN A O 1
ATOM 685 N N . ILE A 1 86 ? 2.832 -7.455 -16.308 1.00 88.88 86 ILE A N 1
ATOM 686 C CA . ILE A 1 86 ? 2.313 -7.869 -17.629 1.00 88.88 86 ILE A CA 1
ATOM 687 C C . ILE A 1 86 ? 1.579 -9.218 -17.645 1.00 88.88 86 ILE A C 1
ATOM 689 O O . ILE A 1 86 ? 0.980 -9.590 -18.649 1.00 88.88 86 ILE A O 1
ATOM 693 N N . GLN A 1 87 ? 1.628 -9.985 -16.557 1.00 86.12 87 GLN A N 1
ATOM 694 C CA . GLN A 1 87 ? 1.014 -11.310 -16.513 1.00 86.12 87 GLN A CA 1
ATOM 695 C C . GLN A 1 87 ? -0.506 -11.211 -16.378 1.00 86.12 87 GLN A C 1
ATOM 697 O O . GLN A 1 87 ? -1.004 -10.498 -15.511 1.00 86.12 87 GLN A O 1
ATOM 702 N N . THR A 1 88 ? -1.267 -11.956 -17.172 1.00 88.38 88 THR A N 1
ATOM 703 C CA . THR A 1 88 ? -2.725 -11.996 -17.010 1.00 88.38 88 THR A CA 1
ATOM 704 C C . THR A 1 88 ? -3.120 -12.600 -15.656 1.00 88.38 88 THR A C 1
ATOM 706 O O . THR A 1 88 ? -2.537 -13.588 -15.204 1.00 88.38 88 THR A O 1
ATOM 709 N N . TYR A 1 89 ? -4.111 -11.993 -14.999 1.00 86.25 89 TYR A N 1
ATOM 710 C CA . TYR A 1 89 ? -4.619 -12.417 -13.696 1.00 86.25 89 TYR A CA 1
ATOM 711 C C . TYR A 1 89 ? -5.008 -13.904 -13.709 1.00 86.25 89 TYR A C 1
ATOM 713 O O . TYR A 1 89 ? -5.675 -14.371 -14.632 1.00 86.25 89 TYR A O 1
ATOM 721 N N . GLY A 1 90 ? -4.558 -14.658 -12.702 1.00 82.50 90 GLY A N 1
ATOM 722 C CA . GLY A 1 90 ? -4.859 -16.085 -12.557 1.00 82.50 90 GLY A CA 1
ATOM 723 C C . GLY A 1 90 ? -4.175 -17.020 -13.564 1.00 82.50 90 GLY A C 1
ATOM 724 O O . GLY A 1 90 ? -4.502 -18.202 -13.593 1.00 82.50 90 GLY A O 1
ATOM 725 N N . THR A 1 91 ? -3.238 -16.534 -14.390 1.00 79.19 91 THR A N 1
ATOM 726 C CA . THR A 1 91 ? -2.622 -17.327 -15.473 1.00 79.19 91 THR A CA 1
ATOM 727 C C . THR A 1 91 ? -1.112 -17.500 -15.282 1.00 79.19 91 THR A C 1
ATOM 729 O O . THR A 1 91 ? -0.406 -16.548 -14.960 1.00 79.19 91 THR A O 1
ATOM 732 N N . LEU A 1 92 ? -0.576 -18.702 -15.529 1.00 70.06 92 LEU A N 1
ATOM 733 C CA . LEU A 1 92 ? 0.873 -18.954 -15.555 1.00 70.06 92 LEU A CA 1
ATOM 734 C C . LEU A 1 92 ? 1.539 -18.183 -16.712 1.00 70.06 92 LEU A C 1
ATOM 736 O O . LEU A 1 92 ? 1.040 -18.220 -17.835 1.00 70.06 92 LEU A O 1
ATOM 740 N N . ASN A 1 93 ? 2.675 -17.521 -16.474 1.00 64.62 93 ASN A N 1
ATOM 741 C CA . ASN A 1 93 ? 3.442 -16.900 -17.548 1.00 64.62 93 ASN A CA 1
ATOM 742 C C . ASN A 1 93 ? 4.388 -17.944 -18.152 1.00 64.62 93 ASN A C 1
ATOM 744 O O . ASN A 1 93 ? 5.374 -18.347 -17.536 1.00 64.62 93 ASN A O 1
ATOM 748 N N . THR A 1 94 ? 4.070 -18.400 -19.360 1.00 63.41 94 THR A N 1
ATOM 749 C CA . THR A 1 94 ? 4.805 -19.468 -20.045 1.00 63.41 94 THR A CA 1
ATOM 750 C C . THR A 1 94 ? 6.158 -19.022 -20.605 1.00 63.41 94 THR A C 1
ATOM 752 O O . THR A 1 94 ? 6.982 -19.886 -20.889 1.00 63.41 94 THR A O 1
ATOM 755 N N . SER A 1 95 ? 6.423 -17.715 -20.749 1.00 64.19 95 SER A N 1
ATOM 756 C CA . SER A 1 95 ? 7.693 -17.208 -21.298 1.00 64.19 95 SER A CA 1
ATOM 757 C C . SER A 1 95 ? 8.778 -17.010 -20.241 1.00 64.19 95 SER A C 1
ATOM 759 O O . SER A 1 95 ? 9.955 -17.200 -20.534 1.00 64.19 95 SER A O 1
ATOM 761 N N . THR A 1 96 ? 8.398 -16.665 -19.009 1.00 61.31 96 THR A N 1
ATOM 762 C CA . THR A 1 96 ? 9.330 -16.515 -17.880 1.00 61.31 96 THR A CA 1
ATOM 763 C C . THR A 1 96 ? 9.352 -17.736 -16.962 1.00 61.31 96 THR A C 1
ATOM 765 O O . THR A 1 96 ? 10.251 -17.860 -16.137 1.00 61.31 96 THR A O 1
ATOM 768 N N . GLY A 1 97 ? 8.357 -18.627 -17.069 1.00 60.78 97 GLY A N 1
ATOM 769 C CA . GLY A 1 97 ? 8.169 -19.757 -16.154 1.00 60.78 97 GLY A CA 1
ATOM 770 C C . GLY A 1 97 ? 7.712 -19.343 -14.749 1.00 60.78 97 GLY A C 1
ATOM 771 O O . GLY A 1 97 ? 7.561 -20.197 -13.878 1.00 60.78 97 GLY A O 1
ATOM 772 N N . VAL A 1 98 ? 7.474 -18.046 -14.520 1.00 64.06 98 VAL A N 1
ATOM 773 C CA . VAL A 1 98 ? 7.051 -17.499 -13.229 1.00 64.06 98 VAL A CA 1
ATOM 774 C C . VAL A 1 98 ? 5.531 -17.629 -13.106 1.00 64.06 98 VAL A C 1
ATOM 776 O O . VAL A 1 98 ? 4.760 -17.144 -13.944 1.00 64.06 98 VAL A O 1
ATOM 779 N N . GLY A 1 99 ? 5.076 -18.311 -12.054 1.00 71.88 99 GLY A N 1
ATOM 780 C CA . GLY A 1 99 ? 3.650 -18.479 -11.789 1.00 71.88 99 GLY A CA 1
ATOM 781 C C . GLY A 1 99 ? 2.964 -17.175 -11.402 1.00 71.88 99 GLY A C 1
ATOM 782 O O . GLY A 1 99 ? 3.605 -16.264 -10.885 1.00 71.88 99 GLY A O 1
ATOM 783 N N . PHE A 1 100 ? 1.656 -17.088 -11.646 1.00 83.62 100 PHE A N 1
ATOM 784 C CA . PHE A 1 100 ? 0.858 -15.918 -11.281 1.00 83.62 100 PHE A CA 1
ATOM 785 C C . PHE A 1 100 ? 1.105 -15.506 -9.828 1.00 83.62 100 PHE A C 1
ATOM 787 O O . PHE A 1 100 ? 0.961 -16.325 -8.924 1.00 83.62 100 PHE A O 1
ATOM 794 N N . GLY A 1 101 ? 1.508 -14.250 -9.622 1.00 84.38 101 GLY A N 1
ATOM 795 C CA . GLY A 1 101 ? 1.740 -13.706 -8.287 1.00 84.38 101 GLY A CA 1
ATOM 796 C C . GLY A 1 101 ? 3.014 -14.188 -7.582 1.00 84.38 101 GLY A C 1
ATOM 797 O O . GLY A 1 101 ? 3.180 -13.886 -6.401 1.00 84.38 101 GLY A O 1
ATOM 798 N N . ASN A 1 102 ? 3.903 -14.920 -8.263 1.00 90.31 102 ASN A N 1
ATOM 799 C CA . ASN A 1 102 ? 5.238 -15.217 -7.738 1.00 90.31 102 ASN A CA 1
ATOM 800 C C . ASN A 1 102 ? 6.155 -14.002 -7.873 1.00 90.31 102 ASN A C 1
ATOM 802 O O . ASN A 1 102 ? 6.045 -13.223 -8.824 1.00 90.31 102 ASN A O 1
ATOM 806 N N . GLU A 1 103 ? 7.088 -13.874 -6.934 1.00 91.38 103 GLU A N 1
ATOM 807 C CA . GLU A 1 103 ? 8.153 -12.885 -7.038 1.00 91.38 103 GLU A CA 1
ATOM 808 C C . GLU A 1 103 ? 9.056 -13.154 -8.253 1.00 91.38 103 GLU A C 1
ATOM 810 O O . GLU A 1 103 ? 9.383 -14.299 -8.571 1.00 91.38 103 GLU A O 1
ATOM 815 N N . ASN A 1 104 ? 9.493 -12.092 -8.934 1.00 89.19 104 ASN A N 1
ATOM 816 C CA . ASN A 1 104 ? 10.416 -12.183 -10.067 1.00 89.19 104 ASN A CA 1
ATOM 817 C C . ASN A 1 104 ? 11.886 -12.210 -9.593 1.00 89.19 104 ASN A C 1
ATOM 819 O O . ASN A 1 104 ? 12.689 -11.329 -9.920 1.00 89.19 104 ASN A O 1
ATOM 823 N N . PHE A 1 105 ? 12.211 -13.189 -8.745 1.00 87.75 105 PHE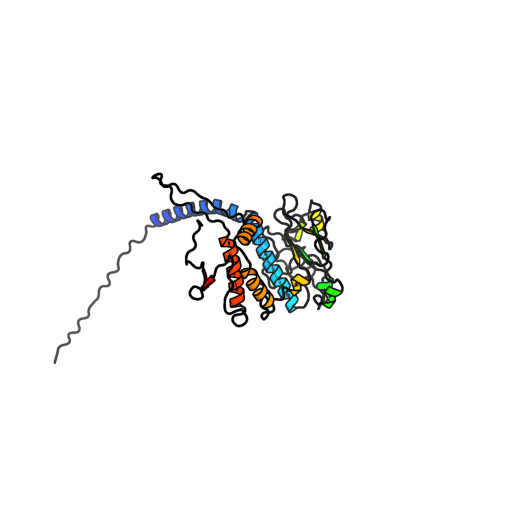 A N 1
ATOM 824 C CA . PHE A 1 105 ? 13.518 -13.346 -8.103 1.00 87.75 105 PHE A CA 1
ATOM 825 C C . PHE A 1 105 ? 14.445 -14.260 -8.917 1.00 87.75 105 PHE A C 1
ATOM 827 O O . PHE A 1 105 ? 14.132 -15.423 -9.166 1.00 87.75 105 PHE A O 1
ATOM 834 N N . THR A 1 106 ? 15.624 -13.765 -9.296 1.00 83.38 106 THR A N 1
ATOM 835 C CA . THR A 1 106 ? 16.641 -14.517 -10.050 1.00 83.38 106 THR A CA 1
ATOM 836 C C . THR A 1 106 ? 17.759 -14.997 -9.126 1.00 83.38 106 THR A C 1
ATOM 838 O O . THR A 1 106 ? 18.898 -14.544 -9.245 1.00 83.38 106 THR A O 1
ATOM 841 N N . ALA A 1 107 ? 17.418 -15.882 -8.180 1.00 77.44 107 ALA A N 1
ATOM 842 C CA . ALA A 1 107 ? 18.282 -16.537 -7.177 1.00 77.44 107 ALA A CA 1
ATOM 843 C C . ALA A 1 107 ? 19.055 -15.631 -6.187 1.00 77.44 107 ALA A C 1
ATOM 845 O O . ALA A 1 107 ? 19.318 -16.058 -5.062 1.00 77.44 107 ALA A O 1
ATOM 846 N N . SER A 1 108 ? 19.389 -14.397 -6.571 1.00 80.81 108 SER A N 1
ATOM 847 C CA . SER A 1 108 ? 20.215 -13.467 -5.792 1.00 80.81 108 SER A CA 1
ATOM 848 C C . SER A 1 108 ? 19.711 -12.022 -5.813 1.00 80.81 108 SER A C 1
ATOM 850 O O . SER A 1 108 ? 20.030 -11.274 -4.894 1.00 80.81 108 SER A O 1
ATOM 852 N N . ILE A 1 109 ? 18.965 -11.613 -6.846 1.00 84.25 109 ILE A N 1
ATOM 853 C CA . ILE A 1 109 ? 18.445 -10.248 -7.051 1.00 84.25 109 ILE A CA 1
ATOM 854 C C . ILE A 1 109 ? 17.072 -10.295 -7.739 1.00 84.25 109 ILE A C 1
ATOM 856 O O . ILE A 1 109 ? 16.658 -11.351 -8.221 1.00 84.25 109 ILE A O 1
ATOM 860 N N . CYS A 1 110 ? 16.379 -9.160 -7.829 1.00 89.12 110 CYS A N 1
ATOM 861 C CA . CYS A 1 110 ? 15.179 -9.050 -8.661 1.00 89.12 110 CYS A CA 1
ATOM 862 C C . CYS A 1 110 ? 15.531 -8.831 -10.126 1.00 89.12 110 CYS A C 1
ATOM 864 O O . CYS A 1 110 ? 16.389 -8.006 -10.437 1.00 89.12 110 CYS A O 1
ATOM 866 N N . ALA A 1 111 ? 14.802 -9.488 -11.029 1.00 88.75 111 ALA A N 1
ATOM 867 C CA . ALA A 1 111 ? 14.892 -9.188 -12.459 1.00 88.75 111 ALA A CA 1
ATOM 868 C C . ALA A 1 111 ? 14.290 -7.817 -12.813 1.00 88.75 111 ALA A C 1
ATOM 870 O O . ALA A 1 111 ? 14.679 -7.211 -13.807 1.00 88.75 111 ALA A O 1
ATOM 871 N N . SER A 1 112 ? 13.351 -7.320 -12.006 1.00 90.12 112 SER A N 1
ATOM 872 C CA . SER A 1 112 ? 12.860 -5.946 -12.081 1.00 90.12 112 SER A CA 1
ATOM 873 C C . SER A 1 112 ? 12.525 -5.440 -10.685 1.00 90.12 112 SER A C 1
ATOM 875 O O . SER A 1 112 ? 12.020 -6.191 -9.853 1.00 90.12 112 SER A O 1
ATOM 877 N N . ASN A 1 113 ? 12.818 -4.169 -10.434 1.00 90.38 113 ASN A N 1
ATOM 878 C CA . ASN A 1 113 ? 12.507 -3.468 -9.193 1.00 90.38 113 ASN A CA 1
ATOM 879 C C . ASN A 1 113 ? 11.101 -2.852 -9.188 1.00 90.38 113 ASN A C 1
ATOM 881 O O . ASN A 1 113 ? 10.693 -2.334 -8.153 1.00 90.38 113 ASN A O 1
ATOM 885 N N . VAL A 1 114 ? 10.372 -2.929 -10.306 1.00 93.75 114 VAL A N 1
ATOM 886 C CA . VAL A 1 114 ? 9.004 -2.424 -10.477 1.00 93.75 114 VAL A CA 1
ATOM 887 C C . VAL A 1 114 ? 8.114 -3.568 -10.956 1.00 93.75 114 VAL A C 1
ATOM 889 O O . VAL A 1 114 ? 8.460 -4.303 -11.879 1.00 93.75 114 VAL A O 1
ATOM 892 N N . GLY A 1 115 ? 6.941 -3.723 -10.354 1.00 94.06 115 GLY A N 1
ATOM 893 C CA . GLY A 1 115 ? 6.007 -4.772 -10.744 1.00 94.06 115 GLY A CA 1
ATOM 894 C C . GLY A 1 115 ? 4.699 -4.711 -9.975 1.00 94.06 115 GLY A C 1
ATOM 895 O O . GLY A 1 115 ? 4.303 -3.656 -9.497 1.00 94.06 115 GLY A O 1
ATOM 896 N N . SER A 1 116 ? 4.008 -5.841 -9.873 1.00 95.19 116 SER A N 1
ATOM 897 C CA . SER A 1 116 ? 2.834 -5.996 -9.010 1.00 95.19 116 SER A CA 1
ATOM 898 C C . SER A 1 116 ? 3.190 -6.687 -7.693 1.00 95.19 116 SER A C 1
ATOM 900 O O . SER A 1 116 ? 4.286 -7.223 -7.530 1.00 95.19 116 SER A O 1
ATOM 902 N N . ILE A 1 117 ? 2.252 -6.710 -6.748 1.00 96.69 117 ILE A N 1
ATOM 903 C CA . ILE A 1 117 ? 2.440 -7.357 -5.442 1.00 96.69 117 ILE A CA 1
ATOM 904 C C . ILE A 1 117 ? 2.705 -8.872 -5.612 1.00 96.69 117 ILE A C 1
ATOM 906 O O . ILE A 1 117 ? 1.902 -9.549 -6.267 1.00 96.69 117 ILE A O 1
ATOM 910 N N . PRO A 1 118 ? 3.781 -9.432 -5.021 1.00 95.31 118 PRO A N 1
ATOM 911 C CA . PRO A 1 118 ? 4.092 -10.862 -5.069 1.00 95.31 118 PRO A CA 1
ATOM 912 C C . PRO A 1 118 ? 3.265 -11.658 -4.048 1.00 95.31 118 PRO A C 1
ATOM 914 O O . PRO A 1 118 ? 3.765 -12.149 -3.038 1.00 95.31 118 PRO A O 1
ATOM 917 N N . ILE A 1 119 ? 1.965 -11.777 -4.317 1.00 94.44 119 ILE A N 1
ATOM 918 C CA . ILE A 1 119 ? 0.968 -12.413 -3.441 1.00 94.44 119 ILE A CA 1
ATOM 919 C C . ILE A 1 119 ? 1.333 -13.837 -2.985 1.00 94.44 119 ILE A C 1
ATOM 921 O O . ILE A 1 119 ? 1.018 -14.193 -1.856 1.00 94.44 119 ILE A O 1
ATOM 925 N N . ILE A 1 120 ? 2.025 -14.639 -3.803 1.00 92.19 120 ILE A N 1
ATOM 926 C CA . ILE A 1 120 ? 2.389 -16.019 -3.446 1.00 92.19 120 ILE A CA 1
ATOM 927 C C . ILE A 1 120 ? 3.490 -16.024 -2.385 1.00 92.19 120 ILE A C 1
ATOM 929 O O . ILE A 1 120 ? 3.350 -16.695 -1.365 1.00 92.19 120 ILE A O 1
ATOM 933 N N . SER A 1 121 ? 4.550 -15.236 -2.589 1.00 90.62 121 SER A N 1
ATOM 934 C CA . SER A 1 121 ? 5.647 -15.098 -1.621 1.00 90.62 121 SER A CA 1
ATOM 935 C C . SER A 1 121 ? 5.177 -14.471 -0.307 1.00 90.62 121 SER A C 1
ATOM 937 O O . SER A 1 121 ? 5.727 -14.769 0.749 1.00 90.62 121 SER A O 1
ATOM 939 N N . LEU A 1 122 ? 4.144 -13.628 -0.374 1.00 93.75 122 LEU A N 1
ATOM 940 C CA . LEU A 1 122 ? 3.529 -12.978 0.780 1.00 93.75 122 LEU A CA 1
ATOM 941 C C . LEU A 1 122 ? 2.434 -13.810 1.465 1.00 93.75 122 LEU A C 1
ATOM 943 O O . LEU A 1 122 ? 1.923 -13.390 2.498 1.00 93.75 122 LEU A O 1
ATOM 947 N N . GLY A 1 123 ? 2.043 -14.962 0.910 1.00 91.94 123 GLY A N 1
ATOM 948 C CA . GLY A 1 123 ? 0.948 -15.771 1.455 1.00 91.94 123 GLY A CA 1
ATOM 949 C C . GLY A 1 123 ? -0.422 -15.078 1.410 1.00 91.94 123 GLY A C 1
ATOM 950 O O . GLY A 1 123 ? -1.296 -15.381 2.220 1.00 91.94 123 GLY A O 1
ATOM 951 N N . LEU A 1 124 ? -0.615 -14.140 0.481 1.00 93.25 124 LEU A N 1
ATOM 952 C CA . LEU A 1 124 ? -1.848 -13.376 0.313 1.00 93.25 124 LEU A CA 1
ATOM 953 C C . LEU A 1 124 ? -2.766 -14.011 -0.739 1.00 93.25 124 LEU A C 1
ATOM 955 O O . LEU A 1 124 ? -2.324 -14.661 -1.687 1.00 93.25 124 LEU A O 1
ATOM 959 N N . LEU A 1 125 ? -4.072 -13.763 -0.600 1.00 92.00 125 LEU A N 1
ATOM 960 C CA . LEU A 1 125 ? -5.053 -14.113 -1.629 1.00 92.00 125 LEU A CA 1
ATOM 961 C C . LEU A 1 125 ? -4.835 -13.281 -2.899 1.00 92.00 125 LEU A C 1
ATOM 963 O O . LEU A 1 125 ? -4.333 -12.157 -2.854 1.00 92.00 125 LEU A O 1
ATOM 967 N N . SER A 1 126 ? -5.284 -13.812 -4.036 1.00 90.12 126 SER A N 1
ATOM 968 C CA . SER A 1 126 ? -5.080 -13.192 -5.348 1.00 90.12 126 SER A CA 1
ATOM 969 C C . SER A 1 126 ? -5.676 -11.794 -5.495 1.00 90.12 126 SER A C 1
ATOM 971 O O . SER A 1 126 ? -5.145 -10.971 -6.243 1.00 90.12 126 SER A O 1
ATOM 973 N N . ASP A 1 127 ? -6.724 -11.490 -4.734 1.00 91.19 127 ASP A N 1
ATOM 974 C CA . ASP A 1 127 ? -7.387 -10.185 -4.740 1.00 91.19 127 ASP A CA 1
ATOM 975 C C . ASP A 1 127 ? -6.530 -9.065 -4.144 1.00 91.19 127 ASP A C 1
ATOM 977 O O . ASP A 1 127 ? -6.696 -7.912 -4.530 1.00 91.19 127 ASP A O 1
ATOM 981 N N . TYR A 1 128 ? -5.549 -9.382 -3.289 1.00 94.50 128 TYR A N 1
ATOM 982 C CA . TYR A 1 128 ? -4.613 -8.389 -2.745 1.00 94.50 128 TYR A CA 1
ATOM 983 C C . TYR A 1 128 ? -3.588 -7.894 -3.771 1.00 94.50 128 TYR A C 1
ATOM 985 O O . TYR A 1 128 ? -2.860 -6.942 -3.509 1.00 94.50 128 TYR A O 1
ATOM 993 N N . MET A 1 129 ? -3.533 -8.488 -4.965 1.00 95.00 129 MET A N 1
ATOM 994 C CA . MET A 1 129 ? -2.780 -7.902 -6.074 1.00 95.00 129 MET A CA 1
ATOM 995 C C . MET A 1 129 ? -3.527 -6.714 -6.702 1.00 95.00 129 MET A C 1
ATOM 997 O O . MET A 1 129 ? -2.910 -5.914 -7.405 1.00 95.00 129 MET A O 1
ATOM 1001 N N . LEU A 1 130 ? -4.842 -6.604 -6.478 1.00 95.56 130 LEU A N 1
ATOM 1002 C CA . LEU A 1 130 ? -5.710 -5.615 -7.106 1.00 95.56 130 LEU A CA 1
ATOM 1003 C C . LEU A 1 130 ? -6.193 -4.558 -6.108 1.00 95.56 130 LEU A C 1
ATOM 1005 O O . LEU A 1 130 ? -6.491 -4.864 -4.955 1.00 95.56 130 LEU A O 1
ATOM 1009 N N . ASP A 1 131 ? -6.365 -3.327 -6.575 1.00 95.88 131 ASP A N 1
ATOM 1010 C CA . ASP A 1 131 ? -7.108 -2.283 -5.875 1.00 95.88 131 ASP A CA 1
ATOM 1011 C C . ASP A 1 131 ? -8.633 -2.517 -5.961 1.00 95.88 131 ASP A C 1
ATOM 1013 O O . ASP A 1 131 ? -9.120 -3.448 -6.619 1.00 95.88 131 ASP A O 1
ATOM 1017 N N . ALA A 1 132 ? -9.420 -1.674 -5.287 1.00 94.31 132 ALA A N 1
ATOM 1018 C CA . ALA A 1 132 ? -10.883 -1.782 -5.291 1.00 94.31 132 ALA A CA 1
ATOM 1019 C C . ALA A 1 132 ? -11.534 -1.425 -6.650 1.00 94.31 132 ALA A C 1
ATOM 1021 O O . ALA A 1 132 ? -12.735 -1.635 -6.851 1.00 94.31 132 ALA A O 1
ATOM 1022 N N . TRP A 1 133 ? -10.763 -0.900 -7.608 1.00 94.62 133 TRP A N 1
ATOM 1023 C CA . TRP A 1 133 ? -11.190 -0.668 -8.994 1.00 94.62 133 TRP A CA 1
ATOM 1024 C C . TRP A 1 133 ? -10.798 -1.818 -9.931 1.00 94.62 133 TRP A C 1
ATOM 1026 O O . TRP A 1 133 ? -11.126 -1.791 -11.119 1.00 94.62 133 TRP A O 1
ATOM 1036 N N . GLY A 1 134 ? -10.155 -2.861 -9.400 1.00 93.88 134 GLY A N 1
ATOM 1037 C CA . GLY A 1 134 ? -9.764 -4.052 -10.140 1.00 93.88 134 GLY A CA 1
ATOM 1038 C C . GLY A 1 134 ? -8.513 -3.856 -10.994 1.00 93.88 134 GLY A C 1
ATOM 1039 O O . GLY A 1 134 ? -8.311 -4.622 -11.940 1.00 93.88 134 GLY A O 1
ATOM 1040 N N . ARG A 1 135 ? -7.683 -2.848 -10.709 1.00 96.06 135 ARG A N 1
ATOM 1041 C CA . ARG A 1 135 ? -6.361 -2.653 -11.322 1.00 96.06 135 ARG A CA 1
ATOM 1042 C C . ARG A 1 135 ? -5.278 -3.182 -10.400 1.00 96.06 135 ARG A C 1
ATOM 1044 O O . ARG A 1 135 ? -5.483 -3.278 -9.200 1.00 96.06 135 ARG A O 1
ATOM 1051 N N . LYS A 1 136 ? -4.131 -3.567 -10.950 1.00 96.31 136 LYS A N 1
ATOM 1052 C CA . LYS A 1 136 ? -3.019 -4.047 -10.130 1.00 96.31 136 LYS A CA 1
ATOM 1053 C C . LYS A 1 136 ? -2.405 -2.895 -9.349 1.00 96.31 136 LYS A C 1
ATOM 1055 O O . LYS A 1 136 ? -2.179 -1.831 -9.922 1.00 96.31 136 LYS A O 1
ATOM 1060 N N . PHE A 1 137 ? -2.069 -3.144 -8.088 1.00 97.56 137 PHE A N 1
ATOM 1061 C CA . PHE A 1 137 ? -1.152 -2.269 -7.369 1.00 97.56 137 PHE A CA 1
ATOM 1062 C C . PHE A 1 137 ? 0.225 -2.311 -8.030 1.00 97.56 137 PHE A C 1
ATOM 1064 O O . PHE A 1 137 ? 0.718 -3.394 -8.369 1.00 97.56 137 PHE A O 1
ATOM 1071 N N . THR A 1 138 ? 0.856 -1.149 -8.158 1.00 97.06 138 THR A N 1
ATOM 1072 C CA . THR A 1 138 ? 2.265 -1.050 -8.538 1.00 97.06 138 THR A CA 1
ATOM 1073 C C . THR A 1 138 ? 3.107 -1.137 -7.272 1.00 97.06 138 THR A C 1
ATOM 1075 O O . THR A 1 138 ? 2.927 -0.355 -6.343 1.00 97.06 138 THR A O 1
ATOM 1078 N N . TYR A 1 139 ? 4.001 -2.116 -7.221 1.00 97.00 139 TYR A N 1
ATOM 1079 C CA . TYR A 1 139 ? 4.960 -2.340 -6.151 1.00 97.00 139 TYR A CA 1
ATOM 1080 C C . TYR A 1 139 ? 6.362 -2.061 -6.667 1.00 97.00 139 TYR A C 1
ATOM 1082 O O . TYR A 1 139 ? 6.786 -2.646 -7.668 1.00 97.00 139 TYR A O 1
ATOM 1090 N N . VAL A 1 140 ? 7.077 -1.185 -5.972 1.00 96.25 140 VAL A N 1
ATOM 1091 C CA . VAL A 1 140 ? 8.454 -0.829 -6.293 1.00 96.25 140 VAL A CA 1
ATOM 1092 C C . VAL A 1 140 ? 9.328 -1.058 -5.082 1.00 96.25 140 VAL A C 1
ATOM 1094 O O . VAL A 1 140 ? 8.981 -0.669 -3.972 1.00 96.25 140 VAL A O 1
ATOM 1097 N N . THR A 1 141 ? 10.485 -1.660 -5.299 1.00 94.56 141 THR A N 1
ATOM 1098 C CA . THR A 1 141 ? 11.472 -1.942 -4.257 1.00 94.56 141 THR A CA 1
ATOM 1099 C C . THR A 1 141 ? 12.799 -1.293 -4.581 1.00 94.56 141 THR A C 1
ATOM 1101 O O . THR A 1 141 ? 13.189 -1.239 -5.745 1.00 94.56 141 THR A O 1
ATOM 1104 N N . SER A 1 142 ? 13.562 -0.898 -3.566 1.00 92.75 142 SER A N 1
ATOM 1105 C CA . SER A 1 142 ? 14.968 -0.565 -3.786 1.00 92.75 142 SER A CA 1
ATOM 1106 C C . SER A 1 142 ? 15.732 -1.834 -4.209 1.00 92.75 142 SER A C 1
ATOM 1108 O O . SER A 1 142 ? 15.706 -2.822 -3.466 1.00 92.75 142 SER A O 1
ATOM 1110 N N . PRO A 1 143 ? 16.436 -1.846 -5.360 1.00 85.12 143 PRO A N 1
ATOM 1111 C CA . PRO A 1 143 ? 17.051 -3.061 -5.909 1.00 85.12 143 PRO A CA 1
ATOM 1112 C C . PRO A 1 143 ? 17.988 -3.783 -4.930 1.00 85.12 143 PRO A C 1
ATOM 1114 O O . PRO A 1 143 ? 18.000 -5.011 -4.851 1.00 85.12 143 PRO A O 1
ATOM 1117 N N . ASN A 1 144 ? 18.739 -3.016 -4.136 1.00 86.62 144 ASN A N 1
ATOM 1118 C CA . ASN A 1 144 ? 19.729 -3.546 -3.199 1.00 86.62 144 ASN A CA 1
ATOM 1119 C C . ASN A 1 144 ? 19.092 -4.255 -1.990 1.00 86.62 144 ASN A C 1
ATOM 1121 O O . ASN A 1 144 ? 19.680 -5.189 -1.446 1.00 86.62 144 ASN A O 1
ATOM 1125 N N . LEU A 1 145 ? 17.874 -3.865 -1.597 1.00 91.12 145 LEU A N 1
ATOM 1126 C CA . LEU A 1 145 ? 17.168 -4.441 -0.445 1.00 91.12 145 LEU A CA 1
ATOM 1127 C C . LEU A 1 145 ? 16.504 -5.791 -0.739 1.00 91.12 145 LEU A C 1
ATOM 1129 O O . LEU A 1 145 ? 16.070 -6.478 0.184 1.00 91.12 145 LEU A O 1
ATOM 1133 N N . CYS A 1 146 ? 16.427 -6.182 -2.008 1.00 90.31 146 CYS A N 1
ATOM 1134 C CA . CYS A 1 146 ? 15.809 -7.442 -2.415 1.00 90.31 146 CYS A CA 1
ATOM 1135 C C . CYS A 1 146 ? 16.804 -8.594 -2.550 1.00 90.31 146 CYS A C 1
ATOM 1137 O O . CYS A 1 146 ? 16.413 -9.737 -2.783 1.00 90.31 146 CYS A O 1
ATOM 1139 N N . SER A 1 147 ? 18.099 -8.294 -2.441 1.00 86.44 147 SER A N 1
ATOM 1140 C CA . SER A 1 147 ? 19.140 -9.313 -2.397 1.00 86.44 147 SER A CA 1
ATOM 1141 C C . SER A 1 147 ? 19.056 -10.135 -1.108 1.00 86.44 147 SER A C 1
ATOM 1143 O O . SER A 1 147 ? 18.474 -9.692 -0.116 1.00 86.44 147 SER A O 1
ATOM 1145 N N . ASN A 1 148 ? 19.619 -11.346 -1.095 1.00 80.69 148 ASN A N 1
ATOM 1146 C CA . ASN A 1 148 ? 19.690 -12.139 0.138 1.00 80.69 148 ASN A CA 1
ATOM 1147 C C . ASN A 1 148 ? 20.439 -11.357 1.228 1.00 80.69 148 ASN A C 1
ATOM 1149 O O . ASN A 1 148 ? 21.539 -10.868 0.984 1.00 80.69 148 ASN A O 1
ATOM 1153 N N . ALA A 1 149 ? 19.842 -11.250 2.421 1.00 77.00 149 ALA A N 1
ATOM 1154 C CA . ALA A 1 149 ? 20.314 -10.371 3.499 1.00 77.00 149 ALA A CA 1
ATOM 1155 C C . ALA A 1 149 ? 20.406 -8.876 3.101 1.00 77.00 149 ALA A C 1
ATOM 1157 O O . ALA A 1 149 ? 21.213 -8.114 3.639 1.00 77.00 149 ALA A O 1
ATOM 1158 N N . GLY A 1 150 ? 19.563 -8.436 2.163 1.00 82.19 150 GLY A N 1
ATOM 1159 C CA . GLY A 1 150 ? 19.488 -7.054 1.699 1.00 82.19 150 GLY A CA 1
ATOM 1160 C C . GLY A 1 150 ? 18.952 -6.084 2.754 1.00 82.19 150 GLY A C 1
ATOM 1161 O O . GLY A 1 150 ? 19.327 -4.917 2.741 1.00 82.19 150 GLY A O 1
ATOM 1162 N N . CYS A 1 151 ? 18.152 -6.550 3.717 1.00 85.44 151 CYS A N 1
ATOM 1163 C CA . CYS A 1 151 ? 17.564 -5.726 4.777 1.00 85.44 151 CYS A CA 1
ATOM 1164 C C . CYS A 1 151 ? 18.354 -5.814 6.094 1.00 85.44 151 CYS A C 1
ATOM 1166 O O . CYS A 1 151 ? 17.808 -6.161 7.137 1.00 85.44 151 CYS A O 1
ATOM 1168 N N . THR A 1 152 ? 19.649 -5.491 6.062 1.00 83.06 152 THR A N 1
ATOM 1169 C CA . THR A 1 152 ? 20.492 -5.399 7.272 1.00 83.06 152 THR A CA 1
ATOM 1170 C C . THR A 1 152 ? 20.791 -3.943 7.632 1.00 83.06 152 THR A C 1
ATOM 1172 O O . THR A 1 152 ? 20.813 -3.092 6.737 1.00 83.06 152 THR A O 1
ATOM 1175 N N . PRO A 1 153 ? 21.101 -3.622 8.907 1.00 79.94 153 PRO A N 1
ATOM 1176 C CA . PRO A 1 153 ? 21.532 -2.277 9.293 1.00 79.94 153 PRO A CA 1
ATOM 1177 C C . PRO A 1 153 ? 22.688 -1.744 8.435 1.00 79.94 153 PRO A C 1
ATOM 1179 O O . PRO A 1 153 ? 22.695 -0.567 8.082 1.00 79.94 153 PRO A O 1
ATOM 1182 N N . SER A 1 154 ? 23.623 -2.614 8.036 1.00 82.81 154 SER A N 1
ATOM 1183 C CA . SER A 1 154 ? 24.724 -2.269 7.132 1.00 82.81 154 SER A CA 1
ATOM 1184 C C . SER A 1 154 ? 24.259 -1.910 5.723 1.00 82.81 154 SER A C 1
ATOM 1186 O O . SER A 1 154 ? 24.756 -0.933 5.171 1.00 82.81 154 SER A O 1
ATOM 1188 N N . SER A 1 155 ? 23.302 -2.649 5.152 1.00 85.00 155 SER A N 1
ATOM 1189 C CA . SER A 1 155 ? 22.765 -2.354 3.818 1.00 85.00 155 SER A CA 1
ATOM 1190 C C . SER A 1 155 ? 22.091 -0.987 3.783 1.00 85.00 155 SER A C 1
ATOM 1192 O O . SER A 1 155 ? 22.307 -0.187 2.879 1.00 85.00 155 SER A O 1
ATOM 1194 N N . PHE A 1 156 ? 21.292 -0.671 4.796 1.00 83.75 156 PHE A N 1
ATOM 1195 C CA . PHE A 1 156 ? 20.680 0.649 4.866 1.00 83.75 156 PHE A CA 1
ATOM 1196 C C . PHE A 1 156 ? 21.708 1.758 5.135 1.00 83.75 156 PHE A C 1
ATOM 1198 O O . PHE A 1 156 ? 21.623 2.817 4.519 1.00 83.75 156 PHE A O 1
ATOM 1205 N N . GLY A 1 157 ? 22.716 1.503 5.980 1.00 81.00 157 GLY A N 1
ATOM 1206 C CA . GLY A 1 157 ? 23.819 2.436 6.231 1.00 81.00 157 GLY A CA 1
ATOM 1207 C C . GLY A 1 157 ? 24.672 2.742 4.993 1.00 81.00 157 GLY A C 1
ATOM 1208 O O . GLY A 1 157 ? 25.281 3.807 4.927 1.00 81.00 157 GLY A O 1
ATOM 1209 N N . SER A 1 158 ? 24.683 1.853 3.993 1.00 84.94 158 SER A N 1
ATOM 1210 C CA . SER A 1 158 ? 25.323 2.075 2.689 1.00 84.94 158 SER A CA 1
ATOM 1211 C C . SER A 1 158 ? 24.390 2.673 1.627 1.00 84.94 158 SER A C 1
ATOM 1213 O O . SER A 1 158 ? 24.784 2.789 0.467 1.00 84.94 158 SER A O 1
ATOM 1215 N N . GLY A 1 159 ? 23.169 3.075 2.000 1.00 85.31 159 GLY A N 1
ATOM 1216 C CA . GLY A 1 159 ? 22.210 3.693 1.083 1.00 85.31 159 GLY A CA 1
ATOM 1217 C C . GLY A 1 159 ? 21.463 2.695 0.196 1.00 85.31 159 GLY A C 1
ATOM 1218 O O . GLY A 1 159 ? 21.065 3.041 -0.914 1.00 85.31 159 GLY A O 1
ATOM 1219 N N . ALA A 1 160 ? 21.263 1.451 0.651 1.00 88.25 160 ALA A N 1
ATOM 1220 C CA . ALA A 1 160 ? 20.506 0.461 -0.119 1.00 88.25 160 ALA A CA 1
ATOM 1221 C C . ALA A 1 160 ? 19.039 0.859 -0.351 1.00 88.25 160 ALA A C 1
ATOM 1223 O O . ALA A 1 160 ? 18.476 0.434 -1.356 1.00 88.25 160 ALA A O 1
ATOM 1224 N N . ALA A 1 161 ? 18.439 1.654 0.545 1.00 91.56 161 ALA A N 1
ATOM 1225 C CA . ALA A 1 161 ? 17.139 2.287 0.334 1.00 91.56 161 ALA A CA 1
ATOM 1226 C C . ALA A 1 161 ? 17.330 3.594 -0.444 1.00 91.56 161 ALA A C 1
ATOM 1228 O O . ALA A 1 161 ? 17.923 4.534 0.086 1.00 91.56 161 ALA A O 1
ATOM 1229 N N . ASN A 1 162 ? 16.858 3.645 -1.689 1.00 92.38 162 ASN A N 1
ATOM 1230 C CA . ASN A 1 162 ? 17.169 4.738 -2.614 1.00 92.38 162 ASN A CA 1
ATOM 1231 C C . ASN A 1 162 ? 15.977 5.209 -3.459 1.00 92.38 162 ASN A C 1
ATOM 1233 O O . ASN A 1 162 ? 16.180 5.862 -4.485 1.00 92.38 162 ASN A O 1
ATOM 1237 N N . LEU A 1 163 ? 14.748 4.876 -3.057 1.00 95.25 163 LEU A N 1
ATOM 1238 C CA . LEU A 1 163 ? 13.556 5.439 -3.685 1.00 95.25 163 LEU A CA 1
ATOM 1239 C C . LEU A 1 163 ? 13.304 6.846 -3.130 1.00 95.25 163 LEU A C 1
ATOM 1241 O O . LEU A 1 163 ? 13.427 7.092 -1.924 1.00 95.25 163 LEU A O 1
ATOM 1245 N N . VAL A 1 164 ? 12.953 7.764 -4.025 1.00 96.75 164 VAL A N 1
ATOM 1246 C CA . VAL A 1 164 ? 12.729 9.179 -3.739 1.00 96.75 164 VAL A CA 1
ATOM 1247 C C . VAL A 1 164 ? 11.241 9.471 -3.819 1.00 96.75 164 VAL A C 1
ATOM 1249 O O . VAL A 1 164 ? 10.600 9.198 -4.827 1.00 96.75 164 VAL A O 1
ATOM 1252 N N . ILE A 1 165 ? 10.693 10.060 -2.763 1.00 97.31 165 ILE A N 1
ATOM 1253 C CA . ILE A 1 165 ? 9.301 10.493 -2.696 1.00 97.31 165 ILE A CA 1
ATOM 1254 C C . ILE A 1 165 ? 9.272 12.013 -2.635 1.00 97.31 165 ILE A C 1
ATOM 1256 O O . ILE A 1 165 ? 9.920 12.621 -1.778 1.00 97.31 165 ILE A O 1
ATOM 1260 N N . GLN A 1 166 ? 8.511 12.622 -3.534 1.00 97.75 166 GLN A N 1
ATOM 1261 C CA . GLN A 1 166 ? 8.365 14.067 -3.654 1.00 97.75 166 GLN A CA 1
ATOM 1262 C C . GLN A 1 166 ? 6.891 14.467 -3.628 1.00 97.75 166 GLN A C 1
ATOM 1264 O O . GLN A 1 166 ? 6.007 13.640 -3.857 1.00 97.75 166 GLN A O 1
ATOM 1269 N N . ASP A 1 167 ? 6.631 15.734 -3.326 1.00 96.25 167 ASP A N 1
ATOM 1270 C CA . ASP A 1 167 ? 5.300 16.317 -3.445 1.00 96.25 167 ASP A CA 1
ATOM 1271 C C . ASP A 1 167 ? 4.841 16.375 -4.911 1.00 96.25 167 ASP A C 1
ATOM 1273 O O . ASP A 1 167 ? 5.605 16.113 -5.847 1.00 96.25 167 ASP A O 1
ATOM 1277 N N . LEU A 1 168 ? 3.568 16.712 -5.121 1.00 95.12 168 LEU A N 1
ATOM 1278 C CA . LEU A 1 168 ? 3.058 17.012 -6.460 1.00 95.12 168 LEU A CA 1
ATOM 1279 C C . LEU A 1 168 ? 3.860 18.169 -7.074 1.00 95.12 168 LEU A C 1
ATOM 1281 O O . LEU A 1 168 ? 4.127 19.171 -6.412 1.00 95.12 168 LEU A O 1
ATOM 1285 N N . GLY A 1 169 ? 4.264 18.026 -8.336 1.00 93.19 169 GLY A N 1
ATOM 1286 C CA . GLY A 1 169 ? 5.150 18.968 -9.020 1.00 93.19 169 GLY A CA 1
ATOM 1287 C C . GLY A 1 169 ? 6.644 18.809 -8.704 1.00 93.19 169 GLY A C 1
ATOM 1288 O O . GLY A 1 169 ? 7.455 19.469 -9.351 1.00 93.19 169 GLY A O 1
ATOM 1289 N N . GLY A 1 170 ? 7.034 17.934 -7.767 1.00 93.88 170 GLY A N 1
ATOM 1290 C CA . GLY A 1 170 ? 8.436 17.567 -7.522 1.00 93.88 170 GLY A CA 1
ATOM 1291 C C . GLY A 1 170 ? 9.300 18.682 -6.924 1.00 93.88 170 GLY A C 1
ATOM 1292 O O . GLY A 1 170 ? 10.508 18.714 -7.154 1.00 93.88 170 GLY A O 1
ATOM 1293 N N . THR A 1 171 ? 8.699 19.616 -6.183 1.00 93.69 171 THR A N 1
ATOM 1294 C CA . THR A 1 171 ? 9.404 20.775 -5.603 1.00 93.69 171 THR A CA 1
ATOM 1295 C C . THR A 1 171 ? 10.067 20.417 -4.273 1.00 93.69 171 THR A C 1
ATOM 1297 O O . THR A 1 171 ? 11.181 20.859 -3.984 1.00 93.69 171 THR A O 1
ATOM 1300 N N . THR A 1 172 ? 9.408 19.580 -3.474 1.00 96.06 172 THR A N 1
ATOM 1301 C CA . THR A 1 172 ? 9.844 19.169 -2.141 1.00 96.06 172 THR A CA 1
ATOM 1302 C C . THR A 1 172 ? 10.101 17.673 -2.128 1.00 96.06 172 THR A C 1
ATOM 1304 O O . THR A 1 172 ? 9.234 16.876 -2.474 1.00 96.06 172 THR A O 1
ATOM 1307 N N . THR A 1 173 ? 11.284 17.265 -1.670 1.00 96.31 173 THR A N 1
ATOM 1308 C CA . THR A 1 173 ? 11.574 15.850 -1.405 1.00 96.31 173 THR A CA 1
ATOM 1309 C C . THR A 1 173 ? 11.170 15.515 0.025 1.00 96.31 173 THR A C 1
ATOM 1311 O O . THR A 1 173 ? 11.737 16.061 0.968 1.00 96.31 173 THR A O 1
ATOM 1314 N N . LEU A 1 174 ? 10.194 14.619 0.184 1.00 93.25 174 LEU A N 1
ATOM 1315 C CA . LEU A 1 174 ? 9.725 14.139 1.486 1.00 93.25 174 LEU A CA 1
ATOM 1316 C C . LEU A 1 174 ? 10.700 13.112 2.068 1.00 93.25 174 LEU A C 1
ATOM 1318 O O . LEU A 1 174 ? 10.978 13.112 3.263 1.00 93.25 174 LEU A O 1
ATOM 1322 N N . THR A 1 175 ? 11.218 12.223 1.221 1.00 93.69 175 THR A N 1
ATOM 1323 C CA . THR A 1 175 ? 12.240 11.238 1.590 1.00 93.69 175 THR A CA 1
ATOM 1324 C C . THR A 1 175 ? 13.041 10.828 0.358 1.00 93.69 175 THR A C 1
ATOM 1326 O O . THR A 1 175 ? 12.514 10.781 -0.750 1.00 93.69 175 THR A O 1
ATOM 1329 N N . SER A 1 176 ? 14.322 10.521 0.550 1.00 93.62 176 SER A N 1
ATOM 1330 C CA . SER A 1 176 ? 15.209 9.940 -0.468 1.00 93.62 176 SER A CA 1
ATOM 1331 C C . SER A 1 176 ? 15.710 8.544 -0.085 1.00 93.62 176 SER A C 1
ATOM 1333 O O . SER A 1 176 ? 16.674 8.048 -0.664 1.00 93.62 176 SER A O 1
ATOM 1335 N N . ASN A 1 177 ? 15.120 7.948 0.952 1.00 92.94 177 ASN A N 1
ATOM 1336 C CA . ASN A 1 177 ? 15.532 6.676 1.536 1.00 92.94 177 ASN A CA 1
ATOM 1337 C C . ASN A 1 177 ? 14.336 5.739 1.760 1.00 92.94 177 ASN A C 1
ATOM 1339 O O . ASN A 1 177 ? 14.321 4.952 2.713 1.00 92.94 177 ASN A O 1
ATOM 1343 N N . ALA A 1 178 ? 13.324 5.820 0.890 1.00 94.19 178 ALA A N 1
ATOM 1344 C CA . ALA A 1 178 ? 12.230 4.862 0.900 1.00 94.19 178 ALA A CA 1
ATOM 1345 C C . ALA A 1 178 ? 12.740 3.487 0.434 1.00 94.19 178 ALA A C 1
ATOM 1347 O O . ALA A 1 178 ? 13.468 3.360 -0.550 1.00 94.19 178 ALA A O 1
ATOM 1348 N N . ALA A 1 179 ? 12.374 2.448 1.182 1.00 94.06 179 ALA A N 1
ATOM 1349 C CA . ALA A 1 179 ? 12.754 1.066 0.934 1.00 94.06 179 ALA A CA 1
ATOM 1350 C C . ALA A 1 179 ? 11.876 0.439 -0.155 1.00 94.06 179 ALA A C 1
ATOM 1352 O O . ALA A 1 179 ? 12.390 -0.219 -1.063 1.00 94.06 179 ALA A O 1
ATOM 1353 N N . TYR A 1 180 ? 10.566 0.678 -0.077 1.00 95.44 180 TYR A N 1
ATOM 1354 C CA . TYR A 1 180 ? 9.590 0.269 -1.079 1.00 95.44 180 TYR A CA 1
ATOM 1355 C C . TYR A 1 180 ? 8.438 1.275 -1.185 1.00 95.44 180 TYR A C 1
ATOM 1357 O O . TYR A 1 180 ? 8.203 2.066 -0.267 1.00 95.44 180 TYR A O 1
ATOM 1365 N N . VAL A 1 181 ? 7.704 1.196 -2.295 1.00 97.38 181 VAL A N 1
ATOM 1366 C CA . VAL A 1 181 ? 6.506 1.986 -2.597 1.00 97.38 181 VAL A CA 1
ATOM 1367 C C . VAL A 1 181 ? 5.400 1.063 -3.111 1.00 97.38 181 VAL A C 1
ATOM 1369 O O . VAL A 1 181 ? 5.656 0.156 -3.900 1.00 97.38 181 VAL A O 1
ATOM 1372 N N . ILE A 1 182 ? 4.170 1.293 -2.663 1.00 97.75 182 ILE A N 1
ATOM 1373 C CA . ILE A 1 182 ? 2.941 0.671 -3.157 1.00 97.75 182 ILE A CA 1
ATOM 1374 C C . ILE A 1 182 ? 2.044 1.787 -3.686 1.00 97.75 182 ILE A C 1
ATOM 1376 O O . ILE A 1 182 ? 1.776 2.759 -2.980 1.00 97.75 182 ILE A O 1
ATOM 1380 N N . ILE A 1 183 ? 1.556 1.634 -4.913 1.00 97.69 183 ILE A N 1
ATOM 1381 C CA . ILE A 1 183 ? 0.697 2.615 -5.573 1.00 97.69 183 ILE A CA 1
ATOM 1382 C C . ILE A 1 183 ? -0.602 1.938 -5.995 1.00 97.69 183 ILE A C 1
ATOM 1384 O O . ILE A 1 183 ? -0.591 0.983 -6.774 1.00 97.69 183 ILE A O 1
ATOM 1388 N N . SER A 1 184 ? -1.727 2.454 -5.502 1.00 97.31 184 SER A N 1
ATOM 1389 C CA . SER A 1 184 ? -3.019 2.291 -6.175 1.00 97.31 184 SER A CA 1
ATOM 1390 C C . SER A 1 184 ? -3.224 3.487 -7.083 1.00 97.31 184 SER A C 1
ATOM 1392 O O . SER A 1 184 ? -3.117 4.624 -6.636 1.00 97.31 184 SER A O 1
ATOM 1394 N N . HIS A 1 185 ? -3.594 3.237 -8.327 1.00 95.81 185 HIS A N 1
ATOM 1395 C CA . HIS A 1 185 ? -3.794 4.286 -9.322 1.00 95.81 185 HIS A CA 1
ATOM 1396 C C . HIS A 1 185 ? -5.183 4.935 -9.247 1.00 95.81 185 HIS A C 1
ATOM 1398 O O . HIS A 1 185 ? -5.482 5.845 -10.008 1.00 95.81 185 HIS A O 1
ATOM 1404 N N . GLY A 1 186 ? -6.026 4.487 -8.313 1.00 93.75 186 GLY A N 1
ATOM 1405 C CA . GLY A 1 186 ? -7.290 5.141 -8.015 1.00 93.75 186 GLY A CA 1
ATOM 1406 C C . GLY A 1 186 ? -8.363 4.926 -9.089 1.00 93.75 186 GLY A C 1
ATOM 1407 O O . GLY A 1 186 ? -8.266 4.014 -9.914 1.00 93.75 186 GLY A O 1
ATOM 1408 N N . PRO A 1 187 ? -9.435 5.734 -9.057 1.00 93.44 187 PRO A N 1
ATOM 1409 C CA . PRO A 1 187 ? -10.606 5.533 -9.899 1.00 93.44 187 PRO A CA 1
ATOM 1410 C C . PRO A 1 187 ? -10.401 5.544 -11.411 1.00 93.44 187 PRO A C 1
ATOM 1412 O O . PRO A 1 187 ? -11.066 4.776 -12.109 1.00 93.44 187 PRO A O 1
ATOM 1415 N N . ASP A 1 188 ? -9.548 6.422 -11.930 1.00 92.19 188 ASP A N 1
ATOM 1416 C CA . ASP A 1 188 ? -9.278 6.496 -13.368 1.00 92.19 188 ASP A CA 1
ATOM 1417 C C . ASP A 1 188 ? -8.274 5.430 -13.845 1.00 92.19 188 ASP A C 1
ATOM 1419 O O . ASP A 1 188 ? -8.227 5.104 -15.039 1.00 92.19 188 ASP A O 1
ATOM 1423 N N . GLY A 1 189 ? -7.525 4.838 -12.908 1.00 94.19 189 GLY A N 1
ATOM 1424 C CA . GLY A 1 189 ? -6.538 3.794 -13.143 1.00 94.19 189 GLY A CA 1
ATOM 1425 C C . GLY A 1 189 ? -5.386 4.235 -14.043 1.00 94.19 189 GLY A C 1
ATOM 1426 O O . GLY A 1 189 ? -4.762 3.381 -14.676 1.00 94.19 189 GLY A O 1
ATOM 1427 N N . LYS A 1 190 ? -5.124 5.536 -14.172 1.00 95.44 190 LYS A N 1
ATOM 1428 C CA . LYS A 1 190 ? -4.050 6.066 -15.018 1.00 95.44 190 LYS A CA 1
ATOM 1429 C C . LYS A 1 190 ? -2.692 5.592 -14.503 1.00 95.44 190 LYS A C 1
ATOM 1431 O O . LYS A 1 190 ? -2.459 5.535 -13.313 1.00 95.44 190 LYS A O 1
ATOM 1436 N N . GLY A 1 191 ? -1.812 5.126 -15.385 1.00 95.00 191 GLY A N 1
ATOM 1437 C CA . GLY A 1 191 ? -0.539 4.492 -15.015 1.00 95.00 191 GLY A CA 1
ATOM 1438 C C . GLY A 1 191 ? -0.642 3.025 -14.565 1.00 95.00 191 GLY A C 1
ATOM 1439 O O . GLY A 1 191 ? 0.376 2.330 -14.559 1.00 95.00 191 GLY A O 1
ATOM 1440 N N . ALA A 1 192 ? -1.842 2.522 -14.247 1.00 96.25 192 ALA A N 1
ATOM 1441 C CA . ALA A 1 192 ? -2.034 1.185 -13.689 1.00 96.25 192 ALA A CA 1
ATOM 1442 C C . ALA A 1 192 ? -1.907 0.073 -14.727 1.00 96.25 192 ALA A C 1
ATOM 1444 O O . ALA A 1 192 ? -2.304 0.218 -15.886 1.00 96.25 192 ALA A O 1
ATOM 1445 N N . PHE A 1 193 ? -1.501 -1.109 -14.268 1.00 96.12 193 PHE A N 1
ATOM 1446 C CA . PHE A 1 193 ? -1.654 -2.334 -15.045 1.00 96.12 193 PHE A CA 1
ATOM 1447 C C . PHE A 1 193 ? -3.044 -2.935 -14.840 1.00 96.12 193 PHE A C 1
ATOM 1449 O O . PHE A 1 193 ? -3.522 -3.143 -13.724 1.00 96.12 193 PHE A O 1
ATOM 1456 N N . THR A 1 194 ? -3.708 -3.246 -15.946 1.00 95.94 194 THR A N 1
ATOM 1457 C CA . THR A 1 194 ? -4.971 -3.986 -15.940 1.00 95.94 194 THR A CA 1
ATOM 1458 C C . THR A 1 194 ? -4.756 -5.444 -15.524 1.00 95.94 194 THR A C 1
ATOM 1460 O O . THR A 1 194 ? -3.643 -5.970 -15.569 1.00 95.94 194 THR A O 1
ATOM 1463 N N . GLN A 1 195 ? -5.839 -6.149 -15.186 1.00 93.50 195 GLN A N 1
ATOM 1464 C CA . GLN A 1 195 ? -5.794 -7.599 -14.952 1.00 93.50 195 GLN A CA 1
ATOM 1465 C C . GLN A 1 195 ? -5.255 -8.377 -16.157 1.00 93.50 195 GLN A C 1
ATOM 1467 O O . GLN A 1 195 ? -4.643 -9.423 -15.976 1.00 93.50 195 GLN A O 1
ATOM 1472 N N . ALA A 1 196 ? -5.439 -7.859 -17.375 1.00 92.00 196 ALA A N 1
ATOM 1473 C CA . ALA A 1 196 ? -4.911 -8.463 -18.593 1.00 92.00 196 ALA A CA 1
ATOM 1474 C C . ALA A 1 196 ? -3.391 -8.280 -18.756 1.00 92.00 196 ALA A C 1
ATOM 1476 O O . ALA A 1 196 ? -2.791 -8.991 -19.553 1.00 92.00 196 ALA A O 1
ATOM 1477 N N . GLY A 1 197 ? -2.773 -7.366 -17.999 1.00 91.56 197 GLY A N 1
ATOM 1478 C CA . GLY A 1 197 ? -1.347 -7.052 -18.096 1.00 91.56 197 GLY A CA 1
ATOM 1479 C C . GLY A 1 197 ? -1.009 -5.881 -19.022 1.00 91.56 197 GLY A C 1
ATOM 1480 O O . GLY A 1 197 ? 0.162 -5.589 -19.235 1.00 91.56 197 GLY A O 1
ATOM 1481 N N . SER A 1 198 ? -2.008 -5.177 -19.559 1.00 94.25 198 SER A N 1
ATOM 1482 C CA . SER A 1 198 ? -1.793 -3.934 -20.312 1.00 94.25 198 SER A CA 1
ATOM 1483 C C . SER A 1 198 ? -1.776 -2.732 -19.373 1.00 94.25 198 SER A C 1
ATOM 1485 O O . SER A 1 198 ? -2.652 -2.637 -18.510 1.00 94.25 198 SER A O 1
ATOM 1487 N N . GLN A 1 199 ? -0.824 -1.817 -19.555 1.00 95.00 199 GLN A N 1
ATOM 1488 C CA . GLN A 1 199 ? -0.759 -0.564 -18.804 1.00 95.00 199 GLN A CA 1
ATOM 1489 C C . GLN A 1 199 ? -1.710 0.482 -19.396 1.00 95.00 199 GLN A C 1
ATOM 1491 O O . GLN A 1 199 ? -1.823 0.619 -20.615 1.00 95.00 199 GLN A O 1
ATOM 1496 N N . ILE A 1 200 ? -2.390 1.231 -18.535 1.00 96.12 200 ILE A N 1
ATOM 1497 C CA . ILE A 1 200 ? -3.190 2.393 -18.917 1.00 96.12 200 ILE A CA 1
ATOM 1498 C C . ILE A 1 200 ? -2.265 3.605 -18.902 1.00 96.12 200 ILE A C 1
ATOM 1500 O O . ILE A 1 200 ? -1.672 3.906 -17.874 1.00 96.12 200 ILE A O 1
ATOM 1504 N N . ALA A 1 201 ? -2.146 4.324 -20.016 1.00 95.12 201 ALA A N 1
ATOM 1505 C CA . ALA A 1 201 ? -1.281 5.500 -20.076 1.00 95.12 201 ALA A CA 1
ATOM 1506 C C . ALA A 1 201 ? -1.757 6.599 -19.111 1.00 95.12 201 ALA A C 1
ATOM 1508 O O . ALA A 1 201 ? -2.930 6.994 -19.151 1.00 95.12 201 ALA A O 1
ATOM 1509 N N . ALA A 1 202 ? -0.841 7.087 -18.273 1.00 94.31 202 ALA A N 1
ATOM 1510 C CA . ALA A 1 202 ? -1.038 8.291 -17.479 1.00 94.31 202 ALA A CA 1
ATOM 1511 C C . ALA A 1 202 ? -0.956 9.547 -18.356 1.00 94.31 202 ALA A C 1
ATOM 1513 O O . ALA A 1 202 ? -0.303 9.551 -19.400 1.00 94.31 202 ALA A O 1
ATOM 1514 N N . THR A 1 203 ? -1.661 10.604 -17.953 1.00 89.44 203 THR A N 1
ATOM 1515 C CA . THR A 1 203 ? -1.748 11.859 -18.724 1.00 89.44 203 THR A CA 1
ATOM 1516 C C . THR A 1 203 ? -1.298 13.085 -17.940 1.00 89.44 203 THR A C 1
ATOM 1518 O O . THR A 1 203 ? -0.862 14.057 -18.549 1.00 89.44 203 THR A O 1
ATOM 1521 N N . ASN A 1 204 ? -1.393 13.054 -16.610 1.00 92.69 204 ASN A N 1
ATOM 1522 C CA . ASN A 1 204 ? -0.825 14.083 -15.746 1.00 92.69 204 ASN A CA 1
ATOM 1523 C C . ASN A 1 204 ? 0.668 13.794 -15.517 1.00 92.69 204 ASN A C 1
ATOM 1525 O O . ASN A 1 204 ? 1.042 12.638 -15.342 1.00 92.69 204 ASN A O 1
ATOM 1529 N N . THR A 1 205 ? 1.509 14.829 -15.481 1.00 94.94 205 THR A N 1
ATOM 1530 C CA . THR A 1 205 ? 2.947 14.721 -15.191 1.00 94.94 205 THR A CA 1
ATOM 1531 C C . THR A 1 205 ? 3.257 13.957 -13.901 1.00 94.94 205 THR A C 1
ATOM 1533 O O . THR A 1 205 ? 4.169 13.139 -13.896 1.00 94.94 205 THR A O 1
ATOM 1536 N N . ASP A 1 206 ? 2.485 14.161 -12.833 1.00 96.06 206 ASP A N 1
ATOM 1537 C CA . ASP A 1 206 ? 2.696 13.489 -11.549 1.00 96.06 206 ASP A CA 1
ATOM 1538 C C . ASP A 1 206 ? 2.307 12.001 -11.587 1.00 96.06 206 ASP A C 1
ATOM 1540 O O . ASP A 1 206 ? 2.930 11.158 -10.943 1.00 96.06 206 ASP A O 1
ATOM 1544 N N . GLU A 1 207 ? 1.278 11.651 -12.360 1.00 95.62 207 GLU A N 1
ATOM 1545 C CA . GLU A 1 207 ? 0.858 10.257 -12.547 1.00 95.62 207 GLU A CA 1
ATOM 1546 C C . GLU A 1 207 ? 1.765 9.514 -13.535 1.00 95.62 207 GLU A C 1
ATOM 1548 O O . GLU A 1 207 ? 1.995 8.311 -13.385 1.00 95.62 207 GLU A O 1
ATOM 1553 N N . VAL A 1 208 ? 2.308 10.233 -14.522 1.00 96.25 208 VAL A N 1
ATOM 1554 C CA . VAL A 1 208 ? 3.353 9.736 -15.424 1.00 96.25 208 VAL A CA 1
ATOM 1555 C C . VAL A 1 208 ? 4.604 9.398 -14.626 1.00 96.25 208 VAL A C 1
ATOM 1557 O O . VAL A 1 208 ? 5.084 8.280 -14.763 1.00 96.25 208 VAL A O 1
ATOM 1560 N N . GLU A 1 209 ? 5.063 10.285 -13.738 1.00 96.94 209 GLU A N 1
ATOM 1561 C CA . GLU A 1 209 ? 6.205 10.002 -12.856 1.00 96.94 209 GLU A CA 1
ATOM 1562 C C . GLU A 1 209 ? 5.976 8.715 -12.050 1.00 96.94 209 GLU A C 1
ATOM 1564 O O . GLU A 1 209 ? 6.803 7.816 -12.025 1.00 96.94 209 GLU A O 1
ATOM 1569 N N . ASN A 1 210 ? 4.780 8.546 -11.487 1.00 96.31 210 ASN A N 1
ATOM 1570 C CA . ASN A 1 210 ? 4.422 7.344 -10.733 1.00 96.31 210 ASN A CA 1
ATOM 1571 C C . ASN A 1 210 ? 4.300 6.055 -11.573 1.00 96.31 210 ASN A C 1
ATOM 1573 O O . ASN A 1 210 ? 3.971 5.001 -11.022 1.00 96.31 210 ASN A O 1
ATOM 1577 N N . SER A 1 211 ? 4.489 6.115 -12.892 1.00 94.50 211 SER A N 1
ATOM 1578 C CA . SER A 1 211 ? 4.293 4.983 -13.804 1.00 94.50 211 SER A CA 1
ATOM 1579 C C . SER A 1 211 ? 5.379 4.820 -14.875 1.00 94.50 211 SER A C 1
ATOM 1581 O O . SER A 1 211 ? 5.248 3.935 -15.725 1.00 94.50 211 SER A O 1
ATOM 1583 N N . ASP A 1 212 ? 6.454 5.611 -14.823 1.00 91.75 212 ASP A N 1
ATOM 1584 C CA . ASP A 1 212 ? 7.531 5.613 -15.822 1.00 91.75 212 ASP A CA 1
ATOM 1585 C C . ASP A 1 212 ? 8.642 4.574 -15.558 1.00 91.75 212 ASP A C 1
ATOM 1587 O O . ASP A 1 212 ? 9.468 4.302 -16.432 1.00 91.75 212 ASP A O 1
ATOM 1591 N N . GLY A 1 213 ? 8.629 3.948 -14.377 1.00 87.94 213 GLY A N 1
ATOM 1592 C CA . GLY A 1 213 ? 9.553 2.885 -13.985 1.00 87.94 213 GLY A CA 1
ATOM 1593 C C . GLY A 1 213 ? 10.887 3.362 -13.404 1.00 87.94 213 GLY A C 1
ATOM 1594 O O . GLY A 1 213 ? 11.797 2.542 -13.257 1.00 87.94 213 GLY A O 1
ATOM 1595 N N . ASN A 1 214 ? 11.022 4.649 -13.076 1.00 91.44 214 ASN A N 1
ATOM 1596 C CA . ASN A 1 214 ? 12.191 5.191 -12.391 1.00 91.44 214 ASN A CA 1
ATOM 1597 C C . ASN A 1 214 ? 12.064 5.052 -10.842 1.00 91.44 214 ASN A C 1
ATOM 1599 O O . ASN A 1 214 ? 11.170 4.374 -10.334 1.00 91.44 214 ASN A O 1
ATOM 1603 N N . ASN A 1 215 ? 13.003 5.626 -10.075 1.00 94.06 215 ASN A N 1
ATOM 1604 C CA . ASN A 1 215 ? 13.029 5.542 -8.601 1.00 94.06 215 ASN A CA 1
ATOM 1605 C C . ASN A 1 215 ? 12.425 6.770 -7.890 1.00 94.06 215 ASN A C 1
ATOM 1607 O O . ASN A 1 215 ? 12.648 6.951 -6.693 1.00 94.06 215 ASN A O 1
ATOM 1611 N N . ILE A 1 216 ? 11.720 7.632 -8.610 1.00 96.12 216 ILE A N 1
ATOM 1612 C CA . ILE A 1 216 ? 11.135 8.879 -8.134 1.00 96.12 216 ILE A CA 1
ATOM 1613 C C . ILE A 1 216 ? 9.612 8.742 -8.200 1.00 96.12 216 ILE A C 1
ATOM 1615 O O . ILE A 1 216 ? 9.043 8.315 -9.194 1.00 96.12 216 ILE A O 1
ATOM 1619 N N . PHE A 1 217 ? 8.939 9.109 -7.114 1.00 97.62 217 PHE A N 1
ATOM 1620 C CA . PHE A 1 217 ? 7.488 9.007 -6.998 1.00 97.62 217 PHE A CA 1
ATOM 1621 C C . PHE A 1 217 ? 6.899 10.301 -6.444 1.00 97.62 217 PHE A C 1
ATOM 1623 O O . PHE A 1 217 ? 7.535 11.026 -5.674 1.00 97.62 217 PHE A O 1
ATOM 1630 N N . ARG A 1 218 ? 5.660 10.589 -6.837 1.00 97.25 218 ARG A N 1
ATOM 1631 C CA . ARG A 1 218 ? 4.881 11.766 -6.443 1.00 97.25 218 ARG A CA 1
ATOM 1632 C C . ARG A 1 218 ? 3.787 11.357 -5.477 1.00 97.25 218 ARG A C 1
ATOM 1634 O O . ARG A 1 218 ? 3.042 10.417 -5.749 1.00 97.25 218 ARG A O 1
ATOM 1641 N N . VAL A 1 219 ? 3.647 12.090 -4.381 1.00 95.81 219 VAL A N 1
ATOM 1642 C CA . VAL A 1 219 ? 2.571 11.905 -3.405 1.00 95.81 219 VAL A CA 1
ATOM 1643 C C . VAL A 1 219 ? 1.930 13.243 -3.061 1.00 95.81 219 VAL A C 1
ATOM 1645 O O . VAL A 1 219 ? 2.591 14.277 -2.990 1.00 95.81 219 VAL A O 1
ATOM 1648 N N . GLY A 1 220 ? 0.623 13.229 -2.822 1.00 91.31 220 GLY A N 1
ATOM 1649 C CA . GLY A 1 220 ? -0.106 14.406 -2.381 1.00 91.31 220 GLY A CA 1
ATOM 1650 C C . GLY A 1 220 ? -1.586 14.132 -2.175 1.00 91.31 220 GLY A C 1
ATOM 1651 O O . GLY A 1 220 ? -2.039 12.987 -2.203 1.00 91.31 220 GLY A O 1
AT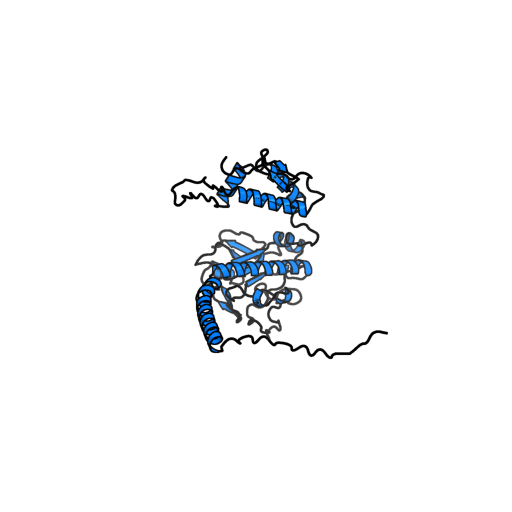OM 1652 N N . THR A 1 221 ? -2.339 15.204 -1.949 1.00 89.88 221 THR A N 1
ATOM 1653 C CA . THR A 1 221 ? -3.786 15.139 -1.743 1.00 89.88 221 THR A CA 1
ATOM 1654 C C . THR A 1 221 ? -4.496 14.716 -3.027 1.00 89.88 221 THR A C 1
ATOM 1656 O O . THR A 1 221 ? -4.246 15.268 -4.099 1.00 89.88 221 THR A O 1
ATOM 1659 N N . LEU A 1 222 ? -5.422 13.762 -2.903 1.00 89.62 222 LEU A N 1
ATOM 1660 C CA . LEU A 1 222 ? -6.240 13.294 -4.019 1.00 89.62 222 LEU A CA 1
ATOM 1661 C C . LEU A 1 222 ? -7.087 14.437 -4.596 1.00 89.62 222 LEU A C 1
ATOM 1663 O O . LEU A 1 222 ? -7.703 15.211 -3.861 1.00 89.62 222 LEU A O 1
ATOM 1667 N N . SER A 1 223 ? -7.146 14.519 -5.920 1.00 89.69 223 SER A N 1
ATOM 1668 C CA . SER A 1 223 ? -7.923 15.512 -6.661 1.00 89.69 223 SER A CA 1
ATOM 1669 C C . SER A 1 223 ? -8.436 14.923 -7.977 1.00 89.69 223 SER A C 1
ATOM 1671 O O . SER A 1 223 ? -8.135 13.783 -8.320 1.00 89.69 223 SER A O 1
ATOM 1673 N N . SER A 1 224 ? -9.185 15.700 -8.764 1.00 87.88 224 SER A N 1
ATOM 1674 C CA . SER A 1 224 ? -9.580 15.273 -10.114 1.00 87.88 224 SER A CA 1
ATOM 1675 C C . SER A 1 224 ? -8.390 15.058 -11.054 1.00 87.88 224 SER A C 1
ATOM 1677 O O . SER A 1 224 ? -8.538 14.334 -12.032 1.00 87.88 224 SER A O 1
ATOM 1679 N N . ASN A 1 225 ? -7.241 15.681 -10.767 1.00 87.94 225 ASN A N 1
ATOM 1680 C CA . ASN A 1 225 ? -6.044 15.641 -11.609 1.00 87.94 225 ASN A CA 1
ATOM 1681 C C . ASN A 1 225 ? -4.976 14.658 -11.109 1.00 87.94 225 ASN A C 1
ATOM 1683 O O . ASN A 1 225 ? -4.014 14.426 -11.835 1.00 87.94 225 ASN A O 1
ATOM 1687 N N . PHE A 1 226 ? -5.100 14.157 -9.878 1.00 93.12 226 PHE A N 1
ATOM 1688 C CA . PHE A 1 226 ? -4.165 13.210 -9.276 1.00 93.12 226 PHE A CA 1
ATOM 1689 C C . PHE A 1 226 ? -4.931 12.263 -8.358 1.00 93.12 226 PHE A C 1
ATOM 1691 O O . PHE A 1 226 ? -5.452 12.688 -7.322 1.00 93.12 226 PHE A O 1
ATOM 1698 N N . GLN A 1 227 ? -5.011 10.992 -8.741 1.00 93.12 227 GLN A N 1
ATOM 1699 C CA . GLN A 1 227 ? -5.818 9.992 -8.036 1.00 93.12 227 GLN A CA 1
ATOM 1700 C C . GLN A 1 227 ? -4.993 8.847 -7.441 1.00 93.12 227 GLN A C 1
ATOM 1702 O O . GLN A 1 227 ? -5.547 7.919 -6.843 1.00 93.12 227 GLN A O 1
ATOM 1707 N N . HIS A 1 228 ? -3.666 8.923 -7.553 1.00 95.44 228 HIS A N 1
ATOM 1708 C CA . HIS A 1 228 ? -2.779 7.900 -7.028 1.00 95.44 228 HIS A CA 1
ATOM 1709 C C . HIS A 1 228 ? -2.712 7.941 -5.499 1.00 95.44 228 HIS A C 1
ATOM 1711 O O . HIS A 1 228 ? -2.399 8.952 -4.872 1.00 95.44 228 HIS A O 1
ATOM 1717 N N . ILE A 1 229 ? -2.946 6.785 -4.897 1.00 95.31 229 ILE A N 1
ATOM 1718 C CA . ILE A 1 229 ? -2.735 6.519 -3.483 1.00 95.31 229 ILE A CA 1
ATOM 1719 C C . ILE A 1 229 ? -1.349 5.900 -3.357 1.00 95.31 229 ILE A C 1
ATOM 1721 O O . ILE A 1 229 ? -1.155 4.747 -3.745 1.00 95.31 229 ILE A O 1
ATOM 1725 N N . VAL A 1 230 ? -0.400 6.657 -2.814 1.00 96.00 230 VAL A N 1
ATOM 1726 C CA . VAL A 1 230 ? 0.993 6.227 -2.661 1.00 96.00 230 VAL A CA 1
ATOM 1727 C C . VAL A 1 230 ? 1.278 5.937 -1.192 1.00 96.00 230 VAL A C 1
ATOM 1729 O O . VAL A 1 230 ? 1.125 6.805 -0.335 1.00 96.00 230 VAL A O 1
ATOM 1732 N N . ASN A 1 231 ? 1.697 4.710 -0.900 1.00 94.88 231 ASN A N 1
ATOM 1733 C CA . ASN A 1 231 ? 2.152 4.277 0.415 1.00 94.88 231 ASN A CA 1
ATOM 1734 C C . ASN A 1 231 ? 3.614 3.841 0.319 1.00 94.88 231 ASN A C 1
ATOM 1736 O O . ASN A 1 231 ? 3.989 3.135 -0.611 1.00 94.88 231 ASN A O 1
ATOM 1740 N N . PHE A 1 232 ? 4.448 4.258 1.264 1.00 94.50 232 PHE A N 1
ATOM 1741 C CA . PHE A 1 232 ? 5.862 3.901 1.279 1.00 94.50 232 PHE A CA 1
ATOM 1742 C C . PHE A 1 232 ? 6.341 3.655 2.710 1.00 94.50 232 PHE A C 1
ATOM 1744 O O . PHE A 1 232 ? 5.703 4.072 3.684 1.00 94.50 232 PHE A O 1
ATOM 1751 N N . ARG A 1 233 ? 7.473 2.961 2.832 1.00 92.06 233 ARG A N 1
ATOM 1752 C CA . ARG A 1 233 ? 8.174 2.731 4.102 1.00 92.06 233 ARG A CA 1
ATOM 1753 C C . ARG A 1 233 ? 9.652 3.014 3.932 1.00 92.06 233 ARG A C 1
ATOM 1755 O O . ARG A 1 233 ? 10.238 2.629 2.921 1.00 92.06 233 ARG A O 1
ATOM 1762 N N . ASN A 1 234 ? 10.258 3.665 4.915 1.00 88.44 234 ASN A N 1
ATOM 1763 C CA . ASN A 1 234 ? 11.709 3.827 5.009 1.00 88.44 234 ASN A CA 1
ATOM 1764 C C . ASN A 1 234 ? 12.318 2.775 5.964 1.00 88.44 234 ASN A C 1
ATOM 1766 O O . ASN A 1 234 ? 11.616 1.918 6.502 1.00 88.44 234 ASN A O 1
ATOM 1770 N N . GLN A 1 235 ? 13.637 2.828 6.178 1.00 80.62 235 GLN A N 1
ATOM 1771 C CA . GLN A 1 235 ? 14.324 1.924 7.109 1.00 80.62 235 GLN A CA 1
ATOM 1772 C C . GLN A 1 235 ? 13.755 1.988 8.531 1.00 80.62 235 GLN A C 1
ATOM 1774 O O . GLN A 1 235 ? 13.563 0.953 9.163 1.00 80.62 235 GLN A O 1
ATOM 1779 N N . THR A 1 236 ? 13.546 3.193 9.057 1.00 77.56 236 THR A N 1
ATOM 1780 C CA . THR A 1 236 ? 13.049 3.399 10.418 1.00 77.56 236 THR A CA 1
ATOM 1781 C C . THR A 1 236 ? 11.677 2.766 10.573 1.00 77.56 236 THR A C 1
ATOM 1783 O O . THR A 1 236 ? 11.446 2.076 11.559 1.00 77.56 236 THR A O 1
ATOM 1786 N N . ASP A 1 237 ? 10.807 2.908 9.574 1.00 79.44 237 ASP A N 1
ATOM 1787 C CA . ASP A 1 237 ? 9.483 2.294 9.603 1.00 79.44 237 ASP A CA 1
ATOM 1788 C C . ASP A 1 237 ? 9.577 0.765 9.559 1.00 79.44 237 ASP A C 1
ATOM 1790 O O . ASP A 1 237 ? 8.895 0.102 10.330 1.00 79.44 237 ASP A O 1
ATOM 1794 N N . LEU A 1 238 ? 10.462 0.192 8.735 1.00 77.50 238 LEU A N 1
ATOM 1795 C CA . LEU A 1 238 ? 10.696 -1.259 8.689 1.00 77.50 238 LEU A CA 1
ATOM 1796 C C . LEU A 1 238 ? 11.286 -1.806 10.000 1.00 77.50 238 LEU A C 1
ATOM 1798 O O . LEU A 1 238 ? 10.911 -2.886 10.446 1.00 77.50 238 LEU A O 1
ATOM 1802 N N . ASN A 1 239 ? 12.186 -1.053 10.636 1.00 68.94 239 ASN A N 1
ATOM 1803 C CA . ASN A 1 239 ? 12.807 -1.417 11.912 1.00 68.94 239 ASN A CA 1
ATOM 1804 C C . ASN A 1 239 ? 11.862 -1.230 13.109 1.00 68.94 239 ASN A C 1
ATOM 1806 O O . ASN A 1 239 ? 11.983 -1.937 14.107 1.00 68.94 239 ASN A O 1
ATOM 1810 N N . ASN A 1 240 ? 10.944 -0.266 13.037 1.00 59.56 240 ASN A N 1
ATOM 1811 C CA . ASN A 1 240 ? 9.928 -0.032 14.063 1.00 59.56 240 ASN A CA 1
ATOM 1812 C C . ASN A 1 240 ? 8.711 -0.944 13.875 1.00 59.56 240 ASN A C 1
ATOM 1814 O O . ASN A 1 240 ? 8.034 -1.253 14.849 1.00 59.56 240 ASN A O 1
ATOM 1818 N N . SER A 1 241 ? 8.492 -1.439 12.654 1.00 54.62 241 SER A N 1
ATOM 1819 C CA . SER A 1 241 ? 7.536 -2.505 12.333 1.00 54.62 241 SER A CA 1
ATOM 1820 C C . SER A 1 241 ? 8.104 -3.901 12.599 1.00 54.62 241 SER A C 1
ATOM 1822 O O . SER A 1 241 ? 7.561 -4.906 12.145 1.00 54.62 241 SER A O 1
ATOM 1824 N N . VAL A 1 242 ? 9.196 -3.982 13.370 1.00 49.50 242 VAL A N 1
ATOM 1825 C CA . VAL A 1 242 ? 9.594 -5.198 14.078 1.00 49.50 242 VAL A CA 1
ATOM 1826 C C . VAL A 1 242 ? 8.480 -5.517 15.073 1.00 49.50 242 VAL A C 1
ATOM 1828 O O . VAL A 1 242 ? 8.496 -5.090 16.228 1.00 49.50 242 VAL A O 1
ATOM 1831 N N . TYR A 1 243 ? 7.501 -6.278 14.592 1.00 44.16 243 TYR A N 1
ATOM 1832 C CA . TYR A 1 243 ? 6.652 -7.123 15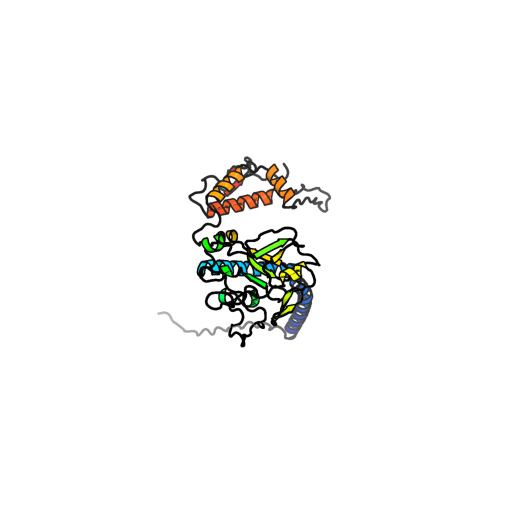.411 1.00 44.16 243 TYR A CA 1
ATOM 1833 C C . TYR A 1 243 ? 7.561 -8.184 16.033 1.00 44.16 243 TYR A C 1
ATOM 1835 O O . TYR A 1 243 ? 7.673 -9.309 15.560 1.00 44.16 243 TYR A O 1
ATOM 1843 N N . ASP A 1 244 ? 8.300 -7.797 17.066 1.00 43.81 244 ASP A N 1
ATOM 1844 C CA . ASP A 1 244 ? 8.823 -8.773 18.000 1.00 43.81 244 ASP A CA 1
ATOM 1845 C C . ASP A 1 244 ? 7.607 -9.224 18.824 1.00 43.81 244 ASP A C 1
ATOM 1847 O O . ASP A 1 244 ? 7.019 -8.397 19.523 1.00 43.81 244 ASP A O 1
ATOM 1851 N N . PRO A 1 245 ? 7.184 -10.499 18.751 1.00 46.28 245 PRO A N 1
ATOM 1852 C CA . PRO A 1 245 ? 6.087 -11.008 19.571 1.00 46.28 245 PRO A CA 1
ATOM 1853 C C . PRO A 1 245 ? 6.365 -10.891 21.087 1.00 46.28 245 PRO A C 1
ATOM 1855 O O . PRO A 1 245 ? 5.476 -11.168 21.890 1.00 46.28 245 PRO A O 1
ATOM 1858 N N . GLY A 1 246 ? 7.575 -10.472 21.489 1.00 49.75 246 GLY A N 1
ATOM 1859 C CA . GLY A 1 246 ? 7.963 -10.058 22.837 1.00 49.75 246 GLY A CA 1
ATOM 1860 C C . GLY A 1 246 ? 8.215 -8.551 23.043 1.00 49.75 246 GLY A C 1
ATOM 1861 O O . GLY A 1 246 ? 8.418 -8.150 24.193 1.00 49.75 246 GLY A O 1
ATOM 1862 N N . ARG A 1 247 ? 8.173 -7.685 22.013 1.00 47.34 247 ARG A N 1
ATOM 1863 C CA . ARG A 1 247 ? 8.165 -6.223 22.213 1.00 47.34 247 ARG A CA 1
ATOM 1864 C C . ARG A 1 247 ? 6.742 -5.718 22.308 1.00 47.34 247 ARG A C 1
ATOM 1866 O O . ARG A 1 247 ? 5.961 -5.746 21.364 1.00 47.34 247 ARG A O 1
ATOM 1873 N N . SER A 1 248 ? 6.458 -5.136 23.460 1.00 52.59 248 SER A N 1
ATOM 1874 C CA . SER A 1 248 ? 5.327 -4.242 23.638 1.00 52.59 248 SER A CA 1
ATOM 1875 C C . SER A 1 248 ? 5.424 -3.082 22.633 1.00 52.59 248 SER A C 1
ATOM 1877 O O . SER A 1 248 ? 6.425 -2.362 22.614 1.00 52.59 248 SER A O 1
ATOM 1879 N N . LEU A 1 249 ? 4.384 -2.909 21.805 1.00 56.94 249 LEU A N 1
ATOM 1880 C CA . LEU A 1 249 ? 4.249 -1.853 20.779 1.00 56.94 249 LEU A CA 1
ATOM 1881 C C . LEU A 1 249 ? 4.404 -0.431 21.346 1.00 56.94 249 LEU A C 1
ATOM 1883 O O . LEU A 1 249 ? 4.662 0.522 20.615 1.00 56.94 2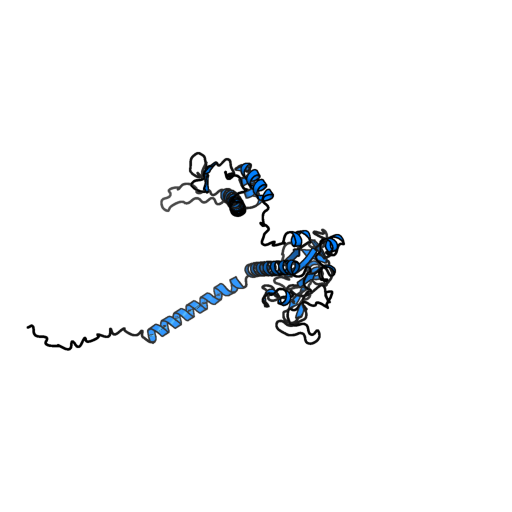49 LEU A O 1
ATOM 1887 N N . VAL A 1 250 ? 4.264 -0.298 22.661 1.00 68.69 250 VAL A N 1
ATOM 1888 C CA . VAL A 1 250 ? 4.537 0.910 23.428 1.00 68.69 250 VAL A CA 1
ATOM 1889 C C . VAL A 1 250 ? 5.575 0.534 24.474 1.00 68.69 250 VAL A C 1
ATOM 1891 O O . VAL A 1 250 ? 5.333 -0.385 25.254 1.00 68.69 250 VAL A O 1
ATOM 1894 N N . SER A 1 251 ? 6.734 1.199 24.480 1.00 77.25 251 SER A N 1
ATOM 1895 C CA . SER A 1 251 ? 7.764 0.943 25.491 1.00 77.25 251 SER A CA 1
ATOM 1896 C C . SER A 1 251 ? 7.314 1.453 26.860 1.00 77.25 251 SER A C 1
ATOM 1898 O O . SER A 1 251 ? 6.568 2.431 26.948 1.00 77.25 251 SER A O 1
ATOM 1900 N N . LEU A 1 252 ? 7.812 0.840 27.937 1.00 80.31 252 LEU A N 1
ATOM 1901 C CA . LEU A 1 252 ? 7.523 1.282 29.304 1.00 80.31 252 LEU A CA 1
ATOM 1902 C C . LEU A 1 252 ? 7.830 2.776 29.484 1.00 80.31 252 LEU A C 1
ATOM 1904 O O . LEU A 1 252 ? 7.018 3.500 30.041 1.00 80.31 252 LEU A O 1
ATOM 1908 N N . THR A 1 253 ? 8.936 3.263 28.915 1.00 82.88 253 THR A N 1
ATOM 1909 C CA . THR A 1 253 ? 9.312 4.685 28.957 1.00 82.88 253 THR A CA 1
ATOM 1910 C C . THR A 1 253 ? 8.277 5.591 28.289 1.00 82.88 253 THR A C 1
ATOM 1912 O O . THR A 1 253 ? 7.985 6.670 28.800 1.00 82.88 253 THR A O 1
ATOM 1915 N N . VAL A 1 254 ? 7.697 5.168 27.160 1.00 81.19 254 VAL A N 1
ATOM 1916 C CA . VAL A 1 254 ? 6.620 5.921 26.498 1.00 81.19 254 VAL A CA 1
ATOM 1917 C C . VAL A 1 254 ? 5.350 5.886 27.347 1.00 81.19 254 VAL A C 1
ATOM 1919 O O . VAL A 1 254 ? 4.702 6.915 27.506 1.00 81.19 254 VAL A O 1
ATOM 1922 N N . CYS A 1 255 ? 5.019 4.743 27.949 1.00 84.81 255 CYS A N 1
ATOM 1923 C CA . CYS A 1 255 ? 3.875 4.627 28.852 1.00 84.81 255 CYS A CA 1
ATOM 1924 C C . CYS A 1 255 ? 4.012 5.503 30.109 1.00 84.81 255 CYS A C 1
ATOM 1926 O O . CYS A 1 255 ? 3.075 6.218 30.467 1.00 84.81 255 CYS A O 1
ATOM 1928 N N . GLU A 1 256 ? 5.181 5.509 30.750 1.00 86.00 256 GLU A N 1
ATOM 1929 C CA . GLU A 1 256 ? 5.487 6.353 31.910 1.00 86.00 256 GLU A CA 1
ATOM 1930 C C . GLU A 1 256 ? 5.478 7.844 31.541 1.00 86.00 256 GLU A C 1
ATOM 1932 O O . GLU A 1 256 ? 4.877 8.662 32.247 1.00 86.00 256 GLU A O 1
ATOM 1937 N N . GLY A 1 257 ? 6.088 8.198 30.404 1.00 83.69 257 GLY A N 1
ATOM 1938 C CA . GLY A 1 257 ? 6.103 9.561 29.876 1.00 83.69 257 GLY A CA 1
ATOM 1939 C C . GLY A 1 257 ? 4.699 10.078 29.568 1.00 83.69 257 GLY A C 1
ATOM 1940 O O . GLY A 1 257 ? 4.332 11.160 30.023 1.00 83.69 257 GLY A O 1
ATOM 1941 N N . ASN A 1 258 ? 3.879 9.276 28.882 1.00 82.56 258 ASN A N 1
ATOM 1942 C CA . ASN A 1 258 ? 2.491 9.614 28.568 1.00 82.56 258 ASN A CA 1
ATOM 1943 C C . ASN A 1 258 ? 1.635 9.729 29.832 1.00 82.56 258 ASN A C 1
ATOM 1945 O O . ASN A 1 258 ? 0.871 10.682 29.958 1.00 82.56 258 ASN A O 1
ATOM 1949 N N . SER A 1 259 ? 1.788 8.815 30.798 1.00 83.38 259 SER A N 1
ATOM 1950 C CA . SER A 1 259 ? 1.068 8.895 32.076 1.00 83.38 259 SER A CA 1
ATOM 1951 C C . SER A 1 259 ? 1.451 10.149 32.868 1.00 83.38 259 SER A C 1
ATOM 1953 O O . SER A 1 259 ? 0.598 10.757 33.509 1.00 83.38 259 SER A O 1
ATOM 1955 N N . THR A 1 260 ? 2.718 10.563 32.818 1.00 84.12 260 THR A N 1
ATOM 1956 C CA . THR A 1 260 ? 3.181 11.792 33.478 1.00 84.12 260 THR A CA 1
ATOM 1957 C C . THR A 1 260 ? 2.646 13.034 32.768 1.00 84.12 260 THR A C 1
ATOM 1959 O O . THR A 1 260 ? 2.142 13.948 33.417 1.00 84.12 260 THR A O 1
ATOM 1962 N N . ALA A 1 261 ? 2.700 13.057 31.434 1.00 82.88 261 ALA A N 1
ATOM 1963 C CA . ALA A 1 261 ? 2.161 14.149 30.628 1.00 82.88 261 ALA A CA 1
ATOM 1964 C C . ALA A 1 261 ? 0.647 14.311 30.828 1.00 82.88 261 ALA A C 1
ATOM 1966 O O . ALA A 1 261 ? 0.159 15.434 30.941 1.00 82.88 261 ALA A O 1
ATOM 1967 N N . LEU A 1 262 ? -0.082 13.198 30.956 1.00 81.88 262 LEU A N 1
ATOM 1968 C CA . LEU A 1 262 ? -1.522 13.191 31.195 1.00 81.88 262 LEU A CA 1
ATOM 1969 C C . LEU A 1 262 ? -1.910 13.913 32.492 1.00 81.88 262 LEU A C 1
ATOM 1971 O O . LEU A 1 262 ? -2.906 14.631 32.506 1.00 81.88 262 LEU A O 1
ATOM 1975 N N . ALA A 1 263 ? -1.106 13.788 33.553 1.00 77.25 263 ALA A N 1
ATOM 1976 C CA . ALA A 1 263 ? -1.331 14.506 34.811 1.00 77.25 263 ALA A CA 1
ATOM 1977 C C . ALA A 1 263 ? -1.255 16.037 34.652 1.00 77.25 263 ALA A C 1
ATOM 1979 O O . ALA A 1 263 ? -1.855 16.774 35.432 1.00 77.25 263 ALA A O 1
ATOM 1980 N N . GLY A 1 264 ? -0.507 16.520 33.653 1.00 79.25 264 GLY A N 1
ATOM 1981 C CA . GLY A 1 264 ? -0.343 17.942 33.354 1.00 79.25 264 GLY A CA 1
ATOM 1982 C C . GLY A 1 264 ? -1.398 18.518 32.409 1.00 79.25 264 GLY A C 1
ATOM 1983 O O . GLY A 1 264 ? -1.454 19.736 32.242 1.00 79.25 264 GLY A O 1
ATOM 1984 N N . VAL A 1 265 ? -2.237 17.682 31.789 1.00 78.62 265 VAL A N 1
ATOM 1985 C CA . VAL A 1 265 ? -3.248 18.156 30.837 1.00 78.62 265 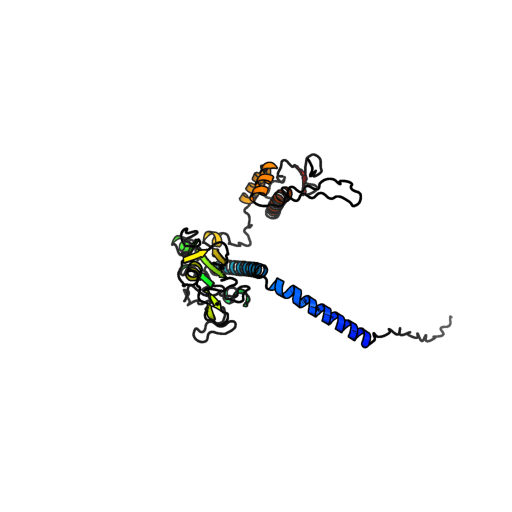VAL A CA 1
ATOM 1986 C C . VAL A 1 265 ? -4.357 18.887 31.575 1.00 78.62 265 VAL A C 1
ATOM 1988 O O . VAL A 1 265 ? -5.033 18.326 32.431 1.00 78.62 265 VAL A O 1
ATOM 1991 N N . THR A 1 266 ? -4.563 20.154 31.231 1.00 79.12 266 THR A N 1
ATOM 1992 C CA . THR A 1 266 ? -5.640 20.983 31.788 1.00 79.12 266 THR A CA 1
ATOM 1993 C C . THR A 1 266 ? -6.886 20.943 30.903 1.00 79.12 266 THR A C 1
ATOM 1995 O O . THR A 1 266 ? -6.817 20.575 29.731 1.00 79.12 266 THR A O 1
ATOM 1998 N N . LYS A 1 267 ? -8.037 21.383 31.431 1.00 73.19 267 LYS A N 1
ATOM 1999 C CA . LYS A 1 267 ? -9.258 21.557 30.618 1.00 73.19 267 LYS A CA 1
ATOM 2000 C C . LYS A 1 267 ? -9.039 22.487 29.422 1.00 73.19 267 LYS A C 1
ATOM 2002 O O . LYS A 1 267 ? -9.572 22.234 28.353 1.00 73.19 267 LYS A O 1
ATOM 2007 N N . VAL A 1 268 ? -8.235 23.536 29.606 1.00 74.88 268 VAL A N 1
ATOM 2008 C CA . VAL A 1 268 ? -7.907 24.498 28.543 1.00 74.88 268 VAL A CA 1
ATOM 2009 C C . VAL A 1 268 ? -7.121 23.808 27.431 1.00 74.88 268 VAL A C 1
ATOM 2011 O O . VAL A 1 268 ? -7.492 23.916 26.272 1.00 74.88 268 VAL A O 1
ATOM 2014 N N . MET A 1 269 ? -6.120 22.998 27.786 1.00 76.50 269 MET A N 1
ATOM 2015 C CA . MET A 1 269 ? -5.344 22.224 26.810 1.00 76.50 269 MET A CA 1
ATOM 2016 C C . MET A 1 269 ? -6.203 21.222 26.029 1.00 76.50 269 MET A C 1
ATOM 2018 O O . MET A 1 269 ? -6.002 21.049 24.831 1.00 76.50 269 MET A O 1
ATOM 2022 N N . ALA A 1 270 ? -7.171 20.572 26.683 1.00 71.75 270 ALA A N 1
ATOM 2023 C CA . ALA A 1 270 ? -8.109 19.679 26.001 1.00 71.75 270 ALA A CA 1
ATOM 2024 C C . ALA A 1 270 ? -9.025 20.444 25.025 1.00 71.75 270 ALA A C 1
ATOM 2026 O O . ALA A 1 270 ? -9.233 19.990 23.901 1.00 71.75 270 ALA A O 1
ATOM 2027 N N . ALA A 1 271 ? -9.504 21.627 25.424 1.00 69.19 271 ALA A N 1
ATOM 2028 C CA . ALA A 1 271 ? -10.318 22.497 24.578 1.00 69.19 271 ALA A CA 1
ATOM 2029 C C . ALA A 1 271 ? -9.546 23.061 23.374 1.00 69.19 271 ALA A C 1
ATOM 2031 O O . ALA A 1 271 ? -10.114 23.169 22.283 1.00 69.19 271 ALA A O 1
ATOM 2032 N N . ASP A 1 272 ? -8.263 23.382 23.551 1.00 74.38 272 ASP A N 1
ATOM 2033 C CA . ASP A 1 272 ? -7.376 23.816 22.468 1.00 74.38 272 ASP A CA 1
ATOM 2034 C C . ASP A 1 272 ? -7.149 22.678 21.462 1.00 74.38 272 ASP A C 1
ATOM 2036 O O . ASP A 1 272 ? -7.371 22.855 20.265 1.00 74.38 272 ASP A O 1
ATOM 2040 N N . LEU A 1 273 ? -6.826 21.470 21.943 1.00 69.56 273 LEU A N 1
ATOM 2041 C CA . LEU A 1 273 ? -6.660 20.286 21.090 1.00 69.56 273 LEU A CA 1
ATOM 2042 C C . LEU A 1 273 ? -7.934 19.938 20.309 1.00 69.56 273 LEU A C 1
ATOM 2044 O O . LEU A 1 273 ? -7.856 19.544 19.144 1.00 69.56 273 LEU A O 1
ATOM 2048 N N . ARG A 1 274 ? -9.113 20.107 20.918 1.00 69.12 274 ARG A N 1
ATOM 2049 C CA . ARG A 1 274 ? -10.398 19.960 20.222 1.00 69.12 274 ARG A CA 1
ATOM 2050 C C . ARG A 1 274 ? -10.509 20.948 19.072 1.00 69.12 274 ARG A C 1
ATOM 2052 O O . ARG A 1 274 ? -10.847 20.542 17.964 1.00 69.12 274 ARG A O 1
ATOM 2059 N N . ASN A 1 275 ? -10.250 22.226 19.332 1.00 64.88 275 ASN A N 1
ATOM 2060 C CA . ASN A 1 275 ? -10.394 23.272 18.322 1.00 64.88 275 ASN A CA 1
ATOM 2061 C C . ASN A 1 275 ? -9.458 23.051 17.123 1.00 64.88 275 ASN A C 1
ATOM 2063 O O . ASN A 1 275 ? -9.854 23.361 16.000 1.00 64.88 275 ASN A O 1
ATOM 2067 N N . ASP A 1 276 ? -8.280 22.468 17.354 1.00 66.44 276 ASP A N 1
ATOM 2068 C CA . ASP A 1 276 ? -7.304 22.170 16.303 1.00 66.44 276 ASP A CA 1
ATOM 2069 C C . ASP A 1 276 ? -7.618 20.889 15.506 1.00 66.44 276 ASP A C 1
ATOM 2071 O O . ASP A 1 276 ? -7.348 20.844 14.305 1.00 66.44 276 ASP A O 1
ATOM 2075 N N . TYR A 1 277 ? -8.188 19.848 16.133 1.00 58.00 277 TYR A N 1
ATOM 2076 C CA . TYR A 1 277 ? -8.263 18.508 15.520 1.00 58.00 277 TYR A CA 1
ATOM 2077 C C . TYR A 1 277 ? -9.663 17.894 15.400 1.00 58.00 277 TYR A C 1
ATOM 2079 O O . TYR A 1 277 ? -9.878 17.053 14.525 1.00 58.00 277 TYR A O 1
ATOM 2087 N N . ILE A 1 278 ? -10.622 18.256 16.257 1.00 58.31 278 ILE A N 1
ATOM 2088 C CA . ILE A 1 278 ? -11.927 17.586 16.337 1.00 58.31 278 ILE A CA 1
ATOM 2089 C C . ILE A 1 278 ? -13.050 18.627 16.475 1.00 58.31 278 ILE A C 1
ATOM 2091 O O . ILE A 1 278 ? -13.392 19.063 17.571 1.00 58.31 278 ILE A O 1
ATOM 2095 N N . SER A 1 279 ? -13.715 18.974 15.370 1.00 57.91 279 SER A N 1
ATOM 2096 C CA . SER A 1 279 ? -14.913 19.829 15.408 1.00 57.91 279 SER A CA 1
ATOM 2097 C C . SER A 1 279 ? -16.160 19.011 15.781 1.00 57.91 279 SER A C 1
ATOM 2099 O O . SER A 1 279 ? -16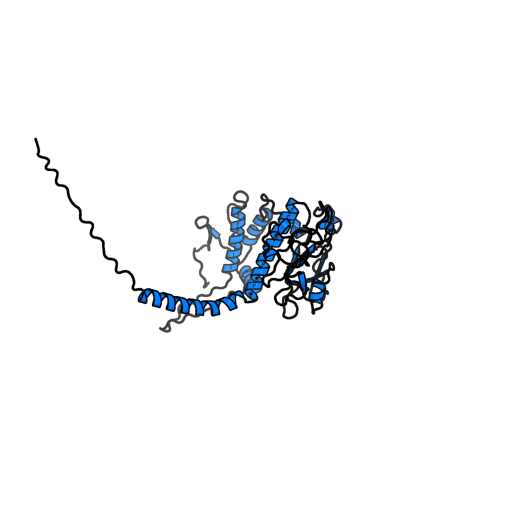.899 18.548 14.917 1.00 57.91 279 SER A O 1
ATOM 2101 N N . THR A 1 280 ? -16.373 18.778 17.080 1.00 57.50 280 THR A N 1
ATOM 2102 C CA . THR A 1 280 ? -17.508 17.983 17.611 1.00 57.50 280 THR A CA 1
ATOM 2103 C C . THR A 1 280 ? -18.466 18.778 18.492 1.00 57.50 280 THR A C 1
ATOM 2105 O O . THR A 1 280 ? -19.326 18.193 19.148 1.00 57.50 280 THR A O 1
ATOM 2108 N N . ARG A 1 281 ? -18.380 20.115 18.497 1.00 56.59 281 ARG A N 1
ATOM 2109 C CA . ARG A 1 281 ? -19.305 20.940 19.281 1.00 56.59 281 ARG A CA 1
ATOM 2110 C C . ARG A 1 281 ? -20.730 20.778 18.748 1.00 56.59 281 ARG A C 1
ATOM 2112 O O . ARG A 1 281 ? -21.066 21.320 17.696 1.00 56.59 281 ARG A O 1
ATOM 2119 N N . VAL A 1 282 ? -21.576 20.088 19.508 1.00 55.22 282 VAL A N 1
ATOM 2120 C CA . VAL A 1 282 ? -23.013 19.983 19.243 1.00 55.22 282 VAL A CA 1
ATOM 2121 C C . VAL A 1 282 ? -23.751 20.753 20.330 1.00 55.22 282 VAL A C 1
ATOM 2123 O O . VAL A 1 282 ? -23.631 20.461 21.518 1.00 55.22 282 VAL A O 1
ATOM 2126 N N . SER A 1 283 ? -24.503 21.764 19.906 1.00 54.94 283 SER A N 1
ATOM 2127 C CA . SER A 1 283 ? -25.407 22.539 20.751 1.00 54.94 283 SER A CA 1
ATOM 2128 C C . SER A 1 283 ? -26.775 22.488 20.094 1.00 54.94 283 SER A C 1
ATOM 2130 O O . SER A 1 283 ? -26.911 22.911 18.947 1.00 54.94 283 SER A O 1
ATOM 2132 N N . GLY A 1 284 ? -27.764 21.940 20.793 1.00 51.59 284 GLY A N 1
ATOM 2133 C CA . GLY A 1 284 ? -29.133 21.845 20.303 1.00 51.59 284 GLY A CA 1
ATOM 2134 C C . GLY A 1 284 ? -30.111 22.296 21.374 1.00 51.59 284 GLY A C 1
ATOM 2135 O O . GLY A 1 284 ? -30.022 21.855 22.520 1.00 51.59 284 GLY A O 1
ATOM 2136 N N . ASP A 1 285 ? -31.044 23.154 20.980 1.00 56.06 285 ASP A N 1
ATOM 2137 C CA . ASP A 1 285 ? -32.192 23.511 21.801 1.00 56.06 285 ASP A CA 1
ATOM 2138 C C . ASP A 1 285 ? -33.309 22.513 21.495 1.00 56.06 285 ASP A C 1
ATOM 2140 O O . ASP A 1 285 ? -33.721 22.364 20.343 1.00 56.06 285 ASP A O 1
ATOM 2144 N N . TYR A 1 286 ? -33.780 21.798 22.515 1.00 51.06 286 TYR A N 1
ATOM 2145 C CA . TYR A 1 286 ? -34.972 20.966 22.404 1.00 51.06 286 TYR A CA 1
ATOM 2146 C C . TYR A 1 286 ? -36.151 21.736 22.992 1.00 51.06 286 TYR A C 1
ATOM 2148 O O . TYR A 1 286 ? -36.211 21.965 24.202 1.00 51.06 286 TYR A O 1
ATOM 2156 N N . VAL A 1 287 ? -37.074 22.146 22.123 1.00 54.75 287 VAL A N 1
ATOM 2157 C CA . VAL A 1 287 ? -38.367 22.707 22.522 1.00 54.75 287 VAL A CA 1
ATOM 2158 C C . VAL A 1 287 ? -39.376 21.573 22.420 1.00 54.75 287 VAL A C 1
ATOM 2160 O O . VAL A 1 287 ? -39.565 21.014 21.339 1.00 54.75 287 VAL A O 1
ATOM 2163 N N . ASP A 1 288 ? -39.982 21.187 23.539 1.00 58.19 288 ASP A N 1
ATOM 2164 C CA . ASP A 1 288 ? -41.086 20.232 23.499 1.00 58.19 288 ASP A CA 1
ATOM 2165 C C . ASP A 1 288 ? -42.350 20.867 22.885 1.00 58.19 288 ASP A C 1
ATOM 2167 O O . ASP A 1 288 ? -42.455 22.085 22.721 1.00 58.19 288 ASP A O 1
ATOM 2171 N N . GLU A 1 289 ? -43.338 20.036 22.539 1.00 60.94 289 GLU A N 1
ATOM 2172 C CA . GLU A 1 289 ? -44.613 20.471 21.940 1.00 60.94 289 GLU A CA 1
ATOM 2173 C C . GLU A 1 289 ? -45.433 21.419 22.846 1.00 60.94 289 GLU A C 1
ATOM 2175 O O . GLU A 1 289 ? -46.447 21.967 22.411 1.00 60.94 289 GLU A O 1
ATOM 2180 N N . PHE A 1 290 ? -44.995 21.642 24.091 1.00 67.81 290 PHE A N 1
ATOM 2181 C CA . PHE A 1 290 ? -45.639 22.502 25.084 1.00 67.81 290 PHE A CA 1
ATOM 2182 C C . PHE A 1 290 ? -44.902 23.833 25.309 1.00 67.81 290 PHE A C 1
ATOM 2184 O O . PHE A 1 290 ? -45.355 24.651 26.112 1.00 67.81 290 PHE A O 1
ATOM 2191 N N . GLY A 1 291 ? -43.811 24.093 24.577 1.00 54.06 291 GLY A N 1
ATOM 2192 C CA . GLY A 1 291 ? -43.064 25.350 24.655 1.00 54.06 291 GLY A CA 1
ATOM 2193 C C . GLY A 1 291 ? -42.248 25.505 25.940 1.00 54.06 291 GLY A C 1
ATOM 2194 O O . GLY A 1 291 ? -41.864 26.624 26.287 1.00 54.06 291 GLY A O 1
ATOM 2195 N N . THR A 1 292 ? -41.984 24.412 26.661 1.00 55.56 292 THR A N 1
ATOM 2196 C CA . THR A 1 292 ? -41.110 24.433 27.832 1.00 55.56 292 THR A CA 1
ATOM 2197 C C . THR A 1 292 ? -39.663 24.168 27.421 1.00 55.56 292 THR A C 1
ATOM 2199 O O . THR A 1 292 ? -39.320 23.108 26.904 1.00 55.56 292 THR A O 1
ATOM 2202 N N . ASN A 1 293 ? -38.785 25.148 27.659 1.00 51.00 293 ASN A N 1
ATOM 2203 C CA . ASN A 1 293 ? -37.345 24.985 27.461 1.00 51.00 293 ASN A CA 1
ATOM 2204 C C . ASN A 1 293 ? -36.811 23.954 28.469 1.00 51.00 293 ASN A C 1
ATOM 2206 O O . ASN A 1 293 ? -36.778 24.216 29.672 1.00 51.00 293 ASN A O 1
ATOM 2210 N N . SER A 1 294 ? -36.388 22.788 27.983 1.00 51.47 294 SER A N 1
ATOM 2211 C CA . SER A 1 294 ? -35.599 21.827 28.764 1.00 51.47 294 SER A CA 1
ATOM 2212 C C . SER A 1 294 ? -34.114 22.225 28.766 1.00 51.47 294 SER A C 1
ATOM 2214 O O . SER A 1 294 ? -33.688 22.967 27.878 1.00 51.47 294 SER A O 1
ATOM 2216 N N . PRO A 1 295 ? -33.311 21.795 29.763 1.00 51.88 295 PRO A N 1
ATOM 2217 C CA . PRO A 1 295 ? -31.929 22.249 29.909 1.00 51.88 295 PRO A CA 1
ATOM 2218 C C . PRO A 1 295 ? -31.096 21.958 28.655 1.00 51.88 295 PRO A C 1
ATOM 2220 O O . PRO A 1 295 ? -31.141 20.855 28.112 1.00 51.88 295 PRO A O 1
ATOM 2223 N N . HIS A 1 296 ? -30.322 22.958 28.224 1.00 54.03 296 HIS A N 1
ATOM 2224 C CA . HIS A 1 296 ? -29.381 22.849 27.113 1.00 54.03 296 HIS A CA 1
ATOM 2225 C C . HIS A 1 296 ? -28.436 21.659 27.334 1.00 54.03 296 HIS A C 1
ATOM 2227 O O . HIS A 1 296 ? -27.679 21.632 28.305 1.00 54.03 296 HIS A O 1
ATOM 2233 N N . ILE A 1 297 ? -28.452 20.682 26.425 1.00 49.91 297 ILE A N 1
ATOM 2234 C CA . ILE A 1 297 ? -27.413 19.651 26.373 1.00 49.91 297 ILE A CA 1
ATOM 2235 C C . ILE A 1 297 ? -26.284 20.221 25.521 1.00 49.91 297 ILE A C 1
ATOM 2237 O O . ILE A 1 297 ? -26.325 20.177 24.292 1.00 49.91 297 ILE A O 1
ATOM 2241 N N . THR A 1 298 ? -25.280 20.792 26.177 1.00 53.66 298 THR A N 1
ATOM 2242 C CA . THR A 1 298 ? -24.028 21.185 25.533 1.00 53.66 298 THR A CA 1
ATOM 2243 C C . THR A 1 298 ? -23.013 20.068 25.721 1.00 53.66 298 THR A C 1
ATOM 2245 O O . THR A 1 298 ? -22.543 19.838 26.832 1.00 53.66 298 THR A O 1
ATOM 2248 N N . ASN A 1 299 ? -22.680 19.365 24.638 1.00 55.91 299 ASN A N 1
ATOM 2249 C CA . ASN A 1 299 ? -21.487 18.525 24.598 1.00 55.91 299 ASN A CA 1
ATOM 2250 C C . ASN A 1 299 ? -20.363 19.373 23.998 1.00 55.91 299 ASN A C 1
ATOM 2252 O O . ASN A 1 299 ? -20.451 19.818 22.847 1.00 55.91 299 ASN A O 1
ATOM 2256 N N . PHE A 1 300 ? -19.348 19.668 24.807 1.00 59.09 300 PHE A N 1
ATOM 2257 C CA . PHE A 1 300 ? -18.254 20.529 24.381 1.00 59.09 300 PHE A CA 1
ATOM 2258 C C . PHE A 1 300 ? -17.226 19.772 23.540 1.00 59.09 300 PHE A C 1
ATOM 2260 O O . PHE A 1 300 ? -16.417 20.432 22.900 1.00 59.09 300 PHE A O 1
ATOM 2267 N N . GLY A 1 301 ? -17.267 18.438 23.476 1.00 58.91 301 GLY A N 1
ATOM 2268 C CA . GLY A 1 301 ? -16.350 17.603 22.695 1.00 58.91 301 GLY A CA 1
ATOM 2269 C C . GLY A 1 301 ? -14.996 17.382 23.375 1.00 58.91 301 GLY A C 1
ATOM 2270 O O . GLY A 1 301 ? -14.212 16.544 22.930 1.00 58.91 301 GLY A O 1
ATOM 2271 N N . ASP A 1 302 ? -14.737 18.089 24.477 1.00 67.56 302 ASP A N 1
ATOM 2272 C CA . ASP A 1 302 ? -13.523 17.954 25.287 1.00 67.56 302 ASP A CA 1
ATOM 2273 C C . ASP A 1 302 ? -13.471 16.570 25.949 1.00 67.56 302 ASP A C 1
ATOM 2275 O O . ASP A 1 302 ? -12.401 16.009 26.175 1.00 67.56 302 ASP A O 1
ATOM 2279 N N . GLU A 1 303 ? -14.642 15.981 26.196 1.00 65.81 303 GLU A N 1
ATOM 2280 C CA . GLU A 1 303 ? -14.799 14.647 26.761 1.00 65.81 303 GLU A CA 1
ATOM 2281 C C . GLU A 1 303 ? -14.200 13.575 25.847 1.00 65.81 303 GLU A C 1
ATOM 2283 O O . GLU A 1 303 ? -13.551 12.660 26.337 1.00 65.81 303 GLU A O 1
ATOM 2288 N N . ALA A 1 304 ? -14.343 13.702 24.523 1.00 66.75 304 ALA A N 1
ATOM 2289 C CA . ALA A 1 304 ? -13.831 12.708 23.580 1.00 66.75 304 ALA A CA 1
ATOM 2290 C C . ALA A 1 304 ? -12.297 12.630 23.605 1.00 66.75 304 ALA A C 1
ATOM 2292 O O . ALA A 1 304 ? -11.731 11.540 23.567 1.00 66.75 304 ALA A O 1
ATOM 2293 N N . ILE A 1 305 ? -11.622 13.777 23.714 1.00 70.12 305 ILE A N 1
ATOM 2294 C CA . ILE A 1 305 ? -10.159 13.830 23.804 1.00 70.12 305 ILE A CA 1
ATOM 2295 C C . ILE A 1 305 ? -9.695 13.247 25.134 1.00 70.12 305 ILE A C 1
ATOM 2297 O O . ILE A 1 305 ? -8.801 12.404 25.154 1.00 70.12 305 ILE A O 1
ATOM 2301 N N . LEU A 1 306 ? -10.333 13.646 26.236 1.00 72.75 306 LEU A N 1
ATOM 2302 C CA . LEU A 1 306 ? -10.004 13.131 27.564 1.00 72.75 306 LEU A CA 1
ATOM 2303 C C . LEU A 1 306 ? -10.223 11.609 27.659 1.00 72.75 306 LEU A C 1
ATOM 2305 O O . LEU A 1 306 ? -9.381 10.911 28.222 1.00 72.75 306 LEU A O 1
ATOM 2309 N N . GLU A 1 307 ? -11.287 11.084 27.048 1.00 73.81 307 GLU A N 1
ATOM 2310 C CA . GLU A 1 307 ? -11.566 9.644 26.952 1.00 73.81 307 GLU A CA 1
ATOM 2311 C C . GLU A 1 307 ? -10.529 8.907 26.096 1.00 73.81 307 GLU A C 1
ATOM 2313 O O . GLU A 1 307 ? -10.007 7.873 26.507 1.00 73.81 307 GLU A O 1
ATOM 2318 N N . MET A 1 308 ? -10.154 9.438 24.928 1.00 73.31 308 MET A N 1
ATOM 2319 C CA . MET A 1 308 ? -9.108 8.823 24.099 1.00 73.31 308 MET A CA 1
ATOM 2320 C C . MET A 1 308 ? -7.770 8.743 24.844 1.00 73.31 308 MET A C 1
ATOM 2322 O O . MET A 1 308 ? -7.083 7.722 24.781 1.00 73.31 308 MET A O 1
ATOM 2326 N N . MET A 1 309 ? -7.412 9.793 25.587 1.00 76.69 309 MET A N 1
ATOM 2327 C CA . MET A 1 309 ? -6.207 9.808 26.417 1.00 76.69 309 MET A CA 1
ATOM 2328 C C . MET A 1 309 ? -6.273 8.778 27.553 1.00 76.69 309 MET A C 1
ATOM 2330 O O . MET A 1 309 ? -5.277 8.104 27.823 1.00 76.69 309 MET A O 1
ATOM 2334 N N . TRP A 1 310 ? -7.443 8.612 28.175 1.00 77.12 310 TRP A N 1
ATOM 2335 C CA . TRP A 1 310 ? -7.679 7.582 29.185 1.00 77.12 310 TRP A CA 1
ATOM 2336 C C . TRP A 1 310 ? -7.538 6.166 28.613 1.00 77.12 310 TRP A C 1
ATOM 2338 O O . TRP A 1 310 ? -6.818 5.343 29.174 1.00 77.12 310 TRP A O 1
ATOM 2348 N N . VAL A 1 311 ? -8.140 5.880 27.453 1.00 77.31 311 VAL A N 1
ATOM 2349 C CA . VAL A 1 311 ? -8.033 4.562 26.798 1.00 77.31 311 VAL A CA 1
ATOM 2350 C C . VAL A 1 311 ? -6.578 4.209 26.475 1.00 77.31 311 VAL A C 1
ATOM 2352 O O . VAL A 1 311 ? -6.157 3.067 26.671 1.00 77.31 311 VAL A O 1
ATOM 2355 N N . LEU A 1 312 ? -5.784 5.182 26.019 1.00 77.75 312 LEU A N 1
ATOM 2356 C CA . LEU A 1 312 ? -4.354 4.979 25.768 1.00 77.75 312 LEU A CA 1
ATOM 2357 C C . LEU A 1 312 ? -3.584 4.658 27.056 1.00 77.75 312 LEU A C 1
ATOM 2359 O O . LEU A 1 312 ? -2.702 3.797 27.052 1.00 77.75 312 LEU A O 1
ATOM 2363 N N . GLN A 1 313 ? -3.931 5.307 28.167 1.00 83.69 313 GLN A N 1
ATOM 2364 C CA . GLN A 1 313 ? -3.356 4.995 29.470 1.00 83.69 313 GLN A CA 1
ATOM 2365 C C . GLN A 1 313 ? -3.755 3.589 29.942 1.00 83.69 313 GLN A C 1
ATOM 2367 O O . GLN A 1 313 ? -2.888 2.840 30.393 1.00 83.69 313 GLN A O 1
ATOM 2372 N N . GLU A 1 314 ? -5.021 3.186 29.793 1.00 83.00 314 GLU A N 1
ATOM 2373 C CA . GLU A 1 314 ? -5.477 1.833 30.145 1.00 83.00 314 GLU A CA 1
ATOM 2374 C C . GLU A 1 314 ? -4.700 0.758 29.383 1.00 83.00 314 GLU A C 1
ATOM 2376 O O . GLU A 1 314 ? -4.268 -0.232 29.977 1.00 83.00 314 GLU A O 1
ATOM 2381 N N . ALA A 1 315 ? -4.451 0.974 28.090 1.00 80.56 315 ALA A N 1
ATOM 2382 C CA . ALA A 1 315 ? -3.638 0.066 27.290 1.00 80.56 315 ALA A CA 1
ATOM 2383 C C . ALA A 1 315 ? -2.224 -0.105 27.881 1.00 80.56 315 ALA A C 1
ATOM 2385 O O . ALA A 1 315 ? -1.737 -1.228 27.995 1.00 80.56 315 ALA A O 1
ATOM 2386 N N . CYS A 1 316 ? -1.592 0.977 28.343 1.00 85.31 316 CYS A N 1
ATOM 2387 C CA . CYS A 1 316 ? -0.292 0.917 29.018 1.00 85.31 316 CYS A CA 1
ATOM 2388 C C . CYS A 1 316 ? -0.321 0.120 30.333 1.00 85.31 316 CYS A C 1
ATOM 2390 O O . CYS A 1 316 ? 0.601 -0.649 30.603 1.00 85.31 316 CYS A O 1
ATOM 2392 N N . TYR A 1 317 ? -1.380 0.251 31.137 1.00 84.12 317 TYR A N 1
ATOM 2393 C CA . TYR A 1 317 ? -1.541 -0.527 32.374 1.00 84.12 317 TYR A CA 1
ATOM 2394 C C . TYR A 1 317 ? -1.813 -2.014 32.122 1.00 84.12 317 TYR A C 1
ATOM 2396 O O . TYR A 1 317 ? -1.395 -2.850 32.922 1.00 84.12 317 TYR A O 1
ATOM 2404 N N . LEU A 1 318 ? -2.474 -2.357 31.012 1.00 82.88 318 LEU A N 1
ATOM 2405 C CA . LEU A 1 318 ? -2.647 -3.747 30.582 1.00 82.88 318 LEU A CA 1
ATOM 2406 C C . LEU A 1 318 ? -1.329 -4.370 30.110 1.00 82.88 318 LEU A C 1
ATOM 2408 O O . LEU A 1 318 ? -1.077 -5.543 30.379 1.00 82.88 318 LEU A O 1
ATOM 2412 N N . LEU A 1 319 ? -0.487 -3.590 29.428 1.00 78.94 319 LEU A N 1
ATOM 2413 C CA . LEU A 1 319 ? 0.815 -4.044 28.937 1.00 78.94 319 LEU A CA 1
ATOM 2414 C C . LEU A 1 319 ? 1.854 -4.181 30.065 1.00 78.94 319 LEU A C 1
ATOM 2416 O O . LEU A 1 319 ? 2.681 -5.090 30.022 1.00 78.94 319 LEU A O 1
ATOM 2420 N N . TYR A 1 320 ? 1.793 -3.319 31.088 1.00 83.38 320 TYR A N 1
ATOM 2421 C CA . TYR A 1 320 ? 2.805 -3.214 32.149 1.00 83.38 320 TYR A CA 1
ATOM 2422 C C . TYR A 1 320 ? 2.215 -3.194 33.576 1.00 83.38 320 TYR A C 1
ATOM 2424 O O . TYR A 1 320 ? 2.446 -2.245 34.335 1.00 83.38 320 TYR A O 1
ATOM 2432 N N . PRO A 1 321 ? 1.495 -4.249 34.002 1.00 80.94 321 PRO A N 1
ATOM 2433 C CA . PRO A 1 321 ? 0.711 -4.241 35.243 1.00 80.94 321 PRO A CA 1
ATOM 2434 C C . PRO A 1 321 ? 1.549 -4.100 36.523 1.00 80.94 321 PRO A C 1
ATOM 2436 O O . PRO A 1 321 ? 1.034 -3.659 37.547 1.00 80.94 321 PRO A O 1
ATOM 2439 N N . THR A 1 322 ? 2.829 -4.481 36.489 1.00 83.06 322 THR A N 1
ATOM 2440 C CA . THR A 1 322 ? 3.741 -4.441 37.647 1.00 83.06 322 THR A CA 1
ATOM 2441 C C . THR A 1 322 ? 4.740 -3.288 37.610 1.00 83.06 322 THR A C 1
ATOM 2443 O O . THR A 1 322 ? 5.435 -3.068 38.600 1.00 83.06 322 THR A O 1
ATOM 2446 N N . GLN A 1 323 ? 4.846 -2.580 36.482 1.00 85.88 323 GLN A N 1
ATOM 2447 C CA . GLN A 1 323 ? 5.870 -1.553 36.258 1.00 85.88 323 GLN A CA 1
ATOM 2448 C C . GLN A 1 323 ? 5.279 -0.141 36.206 1.00 85.88 323 GLN A C 1
ATOM 2450 O O . GLN A 1 323 ? 5.982 0.821 36.493 1.00 85.88 323 GLN A O 1
ATOM 2455 N N . MET A 1 324 ? 3.987 -0.008 35.896 1.00 85.75 324 MET A N 1
ATOM 2456 C CA . MET A 1 324 ? 3.294 1.278 35.944 1.00 85.75 324 MET A CA 1
ATOM 2457 C C . MET A 1 324 ? 3.039 1.743 37.393 1.00 85.75 324 MET A C 1
ATOM 2459 O O . MET A 1 324 ? 2.892 0.911 38.295 1.00 85.75 324 MET A O 1
ATOM 2463 N N . PRO A 1 325 ? 2.925 3.063 37.645 1.00 81.19 325 PRO A N 1
ATOM 2464 C CA . PRO A 1 325 ? 2.606 3.596 38.969 1.00 81.19 325 PRO A CA 1
ATOM 2465 C C . PRO A 1 325 ? 1.278 3.055 39.512 1.00 81.19 325 PRO A C 1
ATOM 2467 O O . PRO A 1 325 ? 0.292 3.000 38.785 1.00 81.19 325 PRO A O 1
ATOM 2470 N N . ALA A 1 326 ? 1.205 2.733 40.806 1.00 76.50 326 ALA A N 1
ATOM 2471 C CA . ALA A 1 326 ? -0.004 2.160 41.418 1.00 76.50 326 ALA A CA 1
ATOM 2472 C C . ALA A 1 326 ? -1.252 3.064 41.314 1.00 76.50 326 ALA A C 1
ATOM 2474 O O . ALA A 1 326 ? -2.381 2.577 41.352 1.00 76.50 326 ALA A O 1
ATOM 2475 N N . THR A 1 327 ? -1.057 4.377 41.180 1.00 79.69 327 THR A N 1
ATOM 2476 C CA . THR A 1 327 ? -2.124 5.364 40.992 1.00 79.69 327 THR A CA 1
ATOM 2477 C C . THR A 1 327 ? -2.115 5.881 39.562 1.00 79.69 327 THR A C 1
ATOM 2479 O O . THR A 1 327 ? -1.116 6.460 39.127 1.00 79.69 327 THR A O 1
ATOM 2482 N N . LYS A 1 328 ? -3.236 5.724 38.852 1.00 84.62 328 LYS A N 1
ATOM 2483 C CA . LYS A 1 328 ? -3.404 6.281 37.507 1.00 84.62 328 LYS A CA 1
ATOM 2484 C C . LYS A 1 328 ? -3.450 7.806 37.582 1.00 84.62 328 LYS A C 1
ATOM 2486 O O . LYS A 1 328 ? -4.125 8.373 38.440 1.00 84.62 328 LYS A O 1
ATOM 2491 N N . ALA A 1 329 ? -2.709 8.464 36.697 1.00 84.25 329 ALA A N 1
ATOM 2492 C CA . ALA A 1 329 ? -2.824 9.901 36.490 1.00 84.25 329 ALA A CA 1
ATOM 2493 C C . ALA A 1 329 ? -4.171 10.232 35.848 1.00 84.25 329 ALA A C 1
ATOM 2495 O O . ALA A 1 329 ? -4.639 9.481 34.999 1.00 84.25 329 ALA A O 1
ATOM 2496 N N . CYS A 1 330 ? -4.753 11.366 36.223 1.00 79.81 330 CYS A N 1
ATOM 2497 C CA . CYS A 1 330 ? -6.003 11.839 35.660 1.00 79.81 330 CYS A CA 1
ATOM 2498 C C . CYS A 1 330 ? -5.825 13.246 35.079 1.00 79.81 330 CYS A C 1
ATOM 2500 O O . CYS A 1 330 ? -5.233 14.101 35.745 1.00 79.81 330 CYS A O 1
ATOM 2502 N N . PRO A 1 331 ? -6.336 13.511 33.867 1.00 77.19 331 PRO A N 1
ATOM 2503 C CA . PRO A 1 331 ? -6.279 14.841 33.282 1.00 77.19 331 PRO A CA 1
ATOM 2504 C C . PRO A 1 331 ? -7.246 15.803 33.983 1.00 77.19 331 PRO A C 1
ATOM 2506 O O . PRO A 1 331 ? -8.113 15.412 34.765 1.00 77.19 331 PRO A O 1
ATOM 2509 N N . ALA A 1 332 ? -7.118 17.090 33.672 1.00 71.69 332 ALA A N 1
ATOM 2510 C CA . ALA A 1 332 ? -8.034 18.159 34.058 1.00 71.69 332 ALA A CA 1
ATOM 2511 C C . ALA A 1 332 ? -8.214 18.357 35.580 1.00 71.69 332 ALA A C 1
ATOM 2513 O O . ALA A 1 332 ? -9.239 18.885 36.016 1.00 71.69 332 ALA A O 1
ATOM 2514 N N . GLY A 1 333 ? -7.222 17.963 36.389 1.00 69.38 333 GLY A N 1
ATOM 2515 C CA . GLY A 1 333 ? -7.278 18.067 37.854 1.00 69.38 333 GLY A CA 1
ATOM 2516 C C . GLY A 1 333 ? -8.268 17.096 38.509 1.00 69.38 333 GLY A C 1
ATOM 2517 O O . GLY A 1 333 ? -8.672 17.302 39.654 1.00 69.38 333 GLY A O 1
ATOM 2518 N N . LEU A 1 334 ? -8.691 16.062 37.778 1.00 74.31 334 LEU A N 1
ATOM 2519 C CA . LEU A 1 334 ? -9.524 14.979 38.293 1.00 74.31 334 LEU A CA 1
ATOM 2520 C C . LEU A 1 334 ? -8.721 14.088 39.249 1.00 74.31 334 LEU A C 1
ATOM 2522 O O . LEU A 1 334 ? -7.499 13.986 39.157 1.00 74.31 334 LEU A O 1
ATOM 2526 N N . THR A 1 335 ? -9.420 13.410 40.155 1.00 76.94 335 THR A N 1
ATOM 2527 C CA . THR A 1 335 ? -8.822 12.431 41.070 1.00 76.94 335 THR A CA 1
ATOM 2528 C C . THR A 1 335 ? -9.171 11.024 40.610 1.00 76.94 335 THR A C 1
ATOM 2530 O O . THR A 1 335 ? -10.319 10.737 40.269 1.00 76.94 335 THR A O 1
ATOM 2533 N N . PHE A 1 336 ? -8.188 10.128 40.604 1.00 79.31 336 PHE A N 1
ATOM 2534 C CA . PHE A 1 336 ? -8.420 8.727 40.274 1.00 79.31 336 PHE A CA 1
ATOM 2535 C C . PHE A 1 336 ? -9.197 8.025 41.391 1.00 79.31 336 PHE A C 1
ATOM 2537 O O . PHE A 1 336 ? -8.791 8.049 42.555 1.00 79.31 336 PHE A O 1
ATOM 2544 N N . ASN A 1 337 ? -10.299 7.368 41.034 1.00 78.38 337 ASN A N 1
ATOM 2545 C CA . ASN A 1 337 ? -11.056 6.512 41.933 1.00 78.38 337 ASN A CA 1
ATOM 2546 C C . ASN A 1 337 ? -10.815 5.040 41.565 1.00 78.38 337 ASN A C 1
ATOM 2548 O O . ASN A 1 337 ? -11.172 4.557 40.492 1.00 78.38 337 ASN A O 1
ATOM 2552 N N . ALA A 1 338 ? -10.191 4.312 42.491 1.00 77.19 338 ALA A N 1
ATOM 2553 C CA . ALA A 1 338 ? -9.826 2.916 42.285 1.00 77.19 338 ALA A CA 1
ATOM 2554 C C . ALA A 1 338 ? -11.040 1.970 42.233 1.00 77.19 338 ALA A C 1
ATOM 2556 O O . ALA A 1 338 ? -10.957 0.915 41.612 1.00 77.19 338 ALA A O 1
ATOM 2557 N N . ASN A 1 339 ? -12.173 2.334 42.848 1.00 76.69 339 ASN A N 1
ATOM 2558 C CA . ASN A 1 339 ? -13.350 1.461 42.927 1.00 76.69 339 ASN A CA 1
ATOM 2559 C C . ASN A 1 339 ? -14.100 1.362 41.595 1.00 76.69 339 ASN A C 1
ATOM 2561 O O . ASN A 1 339 ? -14.708 0.335 41.308 1.00 76.69 339 ASN A O 1
ATOM 2565 N N . ASN A 1 340 ? -14.086 2.431 40.800 1.00 74.62 340 ASN A N 1
ATOM 2566 C CA . ASN A 1 340 ? -14.760 2.494 39.502 1.00 74.62 340 ASN A CA 1
ATOM 2567 C C . ASN A 1 340 ? -13.778 2.505 38.322 1.00 74.62 340 ASN A C 1
ATOM 2569 O O . ASN A 1 340 ? -14.227 2.598 37.185 1.00 74.62 340 ASN A O 1
ATOM 2573 N N . ASN A 1 341 ? -12.470 2.406 38.594 1.00 76.25 341 ASN A N 1
ATOM 2574 C CA . ASN A 1 341 ? -11.403 2.527 37.604 1.00 76.25 341 ASN A CA 1
ATOM 2575 C C . ASN A 1 341 ? -11.623 3.732 36.672 1.00 76.25 341 ASN A C 1
ATOM 2577 O O . ASN A 1 341 ? -11.616 3.585 35.453 1.00 76.25 341 ASN A O 1
ATOM 2581 N N . ALA A 1 342 ? -11.888 4.905 37.253 1.00 74.94 342 ALA A N 1
ATOM 2582 C CA . ALA A 1 342 ? -12.204 6.108 36.493 1.00 74.94 342 ALA A CA 1
ATOM 2583 C C . ALA A 1 342 ? -11.661 7.378 37.156 1.00 74.94 342 ALA A C 1
ATOM 2585 O O . ALA A 1 342 ? -11.500 7.464 38.378 1.00 74.94 342 ALA A O 1
ATOM 2586 N N . CYS A 1 343 ? -11.425 8.398 36.335 1.00 74.88 343 CYS A N 1
ATOM 2587 C CA . CYS A 1 343 ? -11.126 9.748 36.794 1.00 74.88 343 CYS A CA 1
ATOM 2588 C C . CYS A 1 343 ? -12.420 10.468 37.181 1.00 74.88 343 CYS A C 1
ATOM 2590 O O . CYS A 1 343 ? -13.319 10.638 36.361 1.00 74.88 343 CYS A O 1
ATOM 2592 N N . VAL A 1 344 ? -12.519 10.900 38.438 1.00 70.88 344 VAL A N 1
ATOM 2593 C CA . VAL A 1 344 ? -13.703 11.573 38.983 1.00 70.88 344 VAL A CA 1
ATOM 2594 C C . VAL A 1 344 ? -13.359 12.967 39.493 1.00 70.88 344 VAL A C 1
ATOM 2596 O O . VAL A 1 344 ? -12.251 13.236 39.957 1.00 70.88 344 VAL A O 1
ATOM 2599 N N . TYR A 1 345 ? -14.327 13.878 39.440 1.00 64.94 345 TYR A N 1
ATOM 2600 C CA . TYR A 1 345 ? -14.222 15.143 40.161 1.00 64.94 345 TYR A CA 1
ATOM 2601 C C . TYR A 1 345 ? -14.336 14.882 41.667 1.00 64.94 345 TYR A C 1
ATOM 2603 O O . TYR A 1 345 ? -15.064 13.979 42.081 1.00 64.94 345 TYR A O 1
ATOM 2611 N N . ASN A 1 346 ? -13.711 15.730 42.490 1.00 56.16 346 ASN A N 1
ATOM 2612 C CA . ASN A 1 346 ? -13.794 15.653 43.958 1.00 56.16 346 ASN A CA 1
ATOM 2613 C C . ASN A 1 346 ? -15.238 15.639 44.512 1.00 56.16 346 ASN A C 1
ATOM 2615 O O . ASN A 1 346 ? -15.441 15.219 45.646 1.00 56.16 346 ASN A O 1
ATOM 2619 N N . ASN A 1 347 ? -16.237 16.028 43.705 1.00 54.44 347 ASN A N 1
ATOM 2620 C CA . ASN A 1 347 ? -17.656 16.070 44.077 1.00 54.44 347 ASN A CA 1
ATOM 2621 C C . ASN A 1 347 ? -18.549 15.054 43.321 1.00 54.44 347 ASN A C 1
ATOM 2623 O O . ASN A 1 347 ? -19.771 15.157 43.373 1.00 54.44 347 ASN A O 1
ATOM 2627 N N . GLY A 1 348 ? -17.973 14.066 42.625 1.00 48.75 348 GLY A N 1
ATOM 2628 C CA . GLY A 1 348 ? -18.680 12.834 42.241 1.00 48.75 348 GLY A CA 1
ATOM 2629 C C . GLY A 1 348 ? -19.604 12.844 41.011 1.00 48.75 348 GLY A C 1
ATOM 2630 O O . GLY A 1 348 ? -20.095 11.773 40.671 1.00 48.75 348 GLY A O 1
ATOM 2631 N N . PHE A 1 349 ? -19.816 13.957 40.298 1.00 42.09 349 PHE A N 1
ATOM 2632 C CA . PHE A 1 349 ? -20.617 13.956 39.059 1.00 42.09 349 PHE A CA 1
ATOM 2633 C C . PHE A 1 349 ? -20.049 14.885 37.978 1.00 42.09 349 PHE A C 1
ATOM 2635 O O . PHE A 1 349 ? -19.571 15.981 38.271 1.00 42.09 349 PHE A O 1
ATOM 2642 N N . TRP A 1 350 ? -20.119 14.440 36.718 1.00 44.09 350 TRP A N 1
ATOM 2643 C CA . TRP A 1 350 ? -19.914 15.277 35.534 1.00 44.09 350 TRP A CA 1
ATOM 2644 C C . TRP A 1 350 ? -21.094 16.251 35.429 1.00 44.09 350 TRP A C 1
ATOM 2646 O O . TRP A 1 350 ? -22.231 15.824 35.231 1.00 44.09 350 TRP A O 1
ATOM 2656 N N . ASN A 1 351 ? -20.835 17.548 35.622 1.00 41.84 351 ASN A N 1
ATOM 2657 C CA . ASN A 1 351 ? -21.794 18.601 35.310 1.00 41.84 351 ASN A CA 1
ATOM 2658 C C . ASN A 1 351 ? -21.383 19.248 33.973 1.00 41.84 351 ASN A C 1
ATOM 2660 O O . ASN A 1 351 ? -20.397 19.983 33.963 1.00 41.84 351 ASN A O 1
ATOM 2664 N N . PRO A 1 352 ? -22.118 19.019 32.871 1.00 38.19 352 PRO A N 1
ATOM 2665 C CA . PRO A 1 352 ? -21.846 19.643 31.573 1.00 38.19 352 PRO A CA 1
ATOM 2666 C C . PRO A 1 352 ? -22.135 21.145 31.513 1.00 38.19 352 PRO A C 1
ATOM 2668 O O . PRO A 1 352 ? -22.021 21.737 30.449 1.00 38.19 352 PRO A O 1
ATOM 2671 N N . SER A 1 353 ? -22.559 21.768 32.614 1.00 33.72 353 SER A N 1
ATOM 2672 C CA . SER A 1 353 ? -23.039 23.155 32.633 1.00 33.72 353 SER A CA 1
ATOM 2673 C C . SER A 1 353 ? -22.312 24.069 33.629 1.00 33.72 353 SER A C 1
ATOM 2675 O O . SER A 1 353 ? -22.843 25.121 33.980 1.00 33.72 353 SER A O 1
ATOM 2677 N N . ALA A 1 354 ? -21.106 23.695 34.078 1.00 36.03 354 ALA A N 1
ATOM 2678 C CA . ALA A 1 354 ? -20.260 24.528 34.943 1.00 36.03 354 ALA A CA 1
ATOM 2679 C C . ALA A 1 354 ? -18.891 24.830 34.325 1.00 36.03 354 ALA A C 1
ATOM 2681 O O . ALA A 1 354 ? -18.201 23.865 33.915 1.00 36.03 354 ALA A O 1
#